Protein AF-A0A812S7L9-F1 (afdb_monomer)

Solvent-accessible surface area (backbone atoms only — not comparable to full-atom values): 19632 Å² total; per-residue (Å²): 112,70,68,63,60,51,53,73,74,43,90,63,75,85,75,78,77,70,42,75,68,55,35,47,52,37,30,52,50,42,51,51,51,47,49,60,40,54,50,74,68,60,72,89,73,75,80,74,76,86,70,89,76,79,95,71,84,95,71,82,85,62,85,91,72,75,80,62,76,22,78,35,36,39,40,40,37,41,38,41,42,52,72,46,80,28,81,83,58,86,64,38,39,36,32,41,40,34,40,33,40,34,44,46,58,52,63,87,84,70,78,67,90,46,78,70,51,49,60,60,46,48,74,57,51,51,64,61,71,48,59,32,72,80,38,77,62,88,61,91,39,29,65,46,53,47,50,55,50,50,54,32,34,52,72,39,32,47,75,53,72,68,57,50,63,75,46,45,43,72,92,37,35,37,36,37,41,34,43,33,27,50,84,46,71,38,52,46,50,27,50,51,51,52,48,64,75,42,71,84,43,96,41,47,48,76,43,80,43,70,34,62,68,55,51,48,22,50,51,43,43,54,52,52,53,51,50,24,51,50,46,55,72,77,44,55,64,80,80,45,72,77,56,54,42,56,68,62,48,51,31,50,52,48,48,50,45,65,76,41,36,70,47,32,42,50,32,33,42,75,77,40,52,89,56,57,71,66,65,38,55,62,52,77,58,78,70,59,77,55,46,92,93,44,42,62,35,47,58,59,36,48,51,52,49,59,78,56,33,64,88,61,45,50,62,16,50,53,51,28,51,52,53,49,54,52,50,54,54,52,52,58,61,68,70,48,79,83,76,85,80,128

Mean predicted aligned error: 12.15 Å

Radius of gyration: 29.11 Å; Cα contacts (8 Å, |Δi|>4): 402; chains: 1; bounding box: 53×55×114 Å

Sequence (342 aa):
MLLRDMSESTVLRAEVRTGASVNACMKEFANNALAELRAPAADGDGGHDHADRDDAHVSDVDLADISYGGKWNLVFISVRADATNSNIWRREKLHVCEAQMGLVCKPVKSYPLHAEDFLHTKRCLRQPQHRSDLQVVSGSTAEHCAGIMQKQLNSIGVPSVADLLADMDTEKSVIAYLDTTDRGTDQTARKKRTACSVGSVDNLVYIASDCYLHVFHSAVRSGLVLTDSLISECFSKEVLGGFDKYYASLAKLVNVWREKASQVMKAWDDHHGSKDADTRALGSRYPLSVSSGRWGSVENAEEFLIERGRPLLEPCILQALSSAMKADVGALAADAPADASF

pLDDT: mean 76.92, std 18.42, range [26.81, 96.81]

Foldseek 3Di:
DVVVVLVVVDPPPDPQPDDVVLLVVLQVQQVVQLVLQQDDQPPPPPPDDPDDDDDDDDDDDDPVPDRQNAQAKEKEKAKEKEWAQDPPPVRFIKIKMKMKIWMARHHPPDDPPDPVVVVVCVVRTDIRIHMFDIDTQPDDALVSVVVVRCVRCVSSNNDDPVSSVVRGPLVHYAYEYHYEYAPRPSSVVNLVVVCVVCVPRPRYHYHYHYSVQLVVLVVLVVVQVVVLVVLPVPDPCVRCVNVSRPLVVLQVLQVLCVVLVVQLLVQLCVVPVPDDPVSNVLSPDHQDHRDPSNSVSVVSSVCSDVVCDCVRRVRSSVRSVVVVVVVVVVVVVVPPDDDPDD

Nearest PDB structures (foldseek):
  4fyq-assembly1_A-2  TM=5.413E-01  e=1.313E+00  Homo sapiens
  6u7g-assembly1_A  TM=5.555E-01  e=1.765E+00  Homo sapiens
  6u7f-assembly2_B  TM=5.461E-01  e=1.986E+00  Homo sapiens
  4ou3-assembly1_A  TM=4.734E-01  e=2.107E+00  Sus scrofa
  4naq-assembly1_A  TM=5.028E-01  e=3.005E+00  Sus scrofa

Structure (mmCIF, N/CA/C/O backbone):
data_AF-A0A812S7L9-F1
#
_entry.id   AF-A0A812S7L9-F1
#
loop_
_atom_site.group_PDB
_atom_site.id
_atom_site.type_symbol
_atom_site.label_atom_id
_atom_site.label_alt_id
_atom_site.label_comp_id
_atom_site.label_asym_id
_atom_site.label_entity_id
_atom_site.label_seq_id
_atom_site.pdbx_PDB_ins_code
_atom_site.Cartn_x
_atom_site.Cartn_y
_atom_site.Cartn_z
_atom_site.occupancy
_atom_site.B_iso_or_equiv
_atom_site.auth_seq_id
_atom_site.auth_comp_id
_atom_site.auth_asym_id
_atom_site.auth_atom_id
_atom_site.pdbx_PDB_model_num
ATOM 1 N N . MET A 1 1 ? -17.340 -3.888 -5.373 1.00 35.88 1 MET A N 1
ATOM 2 C CA . MET A 1 1 ? -16.608 -4.506 -6.503 1.00 35.88 1 MET A CA 1
ATOM 3 C C . MET A 1 1 ? -15.257 -3.817 -6.740 1.00 35.88 1 MET A C 1
ATOM 5 O O . MET A 1 1 ? -14.259 -4.516 -6.687 1.00 35.88 1 MET A O 1
ATOM 9 N N . LEU A 1 2 ? -15.190 -2.477 -6.824 1.00 26.81 2 LEU A N 1
ATOM 10 C CA . LEU A 1 2 ? -13.931 -1.697 -6.919 1.00 26.81 2 LEU A CA 1
ATOM 11 C C . LEU A 1 2 ? -12.894 -1.959 -5.800 1.00 26.81 2 LEU A C 1
ATOM 13 O O . LEU A 1 2 ? -11.704 -2.055 -6.070 1.00 26.81 2 LEU A O 1
ATOM 17 N N . LEU A 1 3 ? -13.329 -2.117 -4.544 1.00 28.88 3 LEU A N 1
ATOM 18 C CA . LEU A 1 3 ? -12.419 -2.385 -3.414 1.00 28.88 3 LEU A CA 1
ATOM 19 C C . LEU A 1 3 ? -11.787 -3.788 -3.455 1.00 28.88 3 LEU A C 1
ATOM 21 O O . LEU A 1 3 ? -10.689 -3.983 -2.939 1.00 28.88 3 LEU A O 1
ATOM 25 N N . ARG A 1 4 ? -12.459 -4.757 -4.094 1.00 30.20 4 ARG A N 1
ATOM 26 C CA . ARG A 1 4 ? -11.928 -6.115 -4.284 1.00 30.20 4 ARG A CA 1
ATOM 27 C C . ARG A 1 4 ? -10.794 -6.094 -5.317 1.00 30.20 4 ARG A C 1
ATOM 29 O O . ARG A 1 4 ? -9.745 -6.669 -5.063 1.00 30.20 4 ARG A O 1
ATOM 36 N N . ASP A 1 5 ? -10.970 -5.311 -6.377 1.00 36.25 5 ASP A N 1
ATOM 37 C CA . ASP A 1 5 ? -9.990 -5.074 -7.450 1.00 36.25 5 ASP A CA 1
ATOM 38 C C . ASP A 1 5 ? -8.743 -4.306 -6.950 1.00 36.25 5 ASP A C 1
ATOM 40 O O . ASP A 1 5 ? -7.594 -4.641 -7.238 1.00 36.25 5 ASP A O 1
ATOM 44 N N . MET A 1 6 ? -8.943 -3.317 -6.069 1.00 33.00 6 MET A N 1
ATOM 45 C CA . MET A 1 6 ? -7.833 -2.595 -5.435 1.00 33.00 6 MET A CA 1
ATOM 46 C C . MET A 1 6 ? -7.036 -3.446 -4.438 1.00 33.00 6 MET A C 1
ATOM 48 O O . MET A 1 6 ? -5.858 -3.168 -4.224 1.00 33.00 6 MET A O 1
ATOM 52 N N . SER A 1 7 ? -7.639 -4.473 -3.829 1.00 36.97 7 SER A N 1
ATOM 53 C CA . SER A 1 7 ? -6.948 -5.341 -2.865 1.00 36.97 7 SER A CA 1
ATOM 54 C C . SER A 1 7 ? -5.888 -6.239 -3.520 1.00 36.97 7 SER A C 1
ATOM 56 O O . SER A 1 7 ? -4.847 -6.495 -2.914 1.00 36.97 7 SER A O 1
ATOM 58 N N . GLU A 1 8 ? -6.085 -6.617 -4.787 1.00 38.12 8 GLU A N 1
ATOM 59 C CA . GLU A 1 8 ? -5.098 -7.330 -5.618 1.00 38.12 8 GLU A CA 1
ATOM 60 C C . GLU A 1 8 ? -3.983 -6.392 -6.120 1.00 38.12 8 GLU A C 1
ATOM 62 O O . GLU A 1 8 ? -2.870 -6.816 -6.428 1.00 38.12 8 GLU A O 1
ATOM 67 N N . SER A 1 9 ? -4.238 -5.081 -6.089 1.00 37.19 9 SER A N 1
ATOM 68 C CA . SER A 1 9 ? -3.256 -4.020 -6.343 1.00 37.19 9 SER A CA 1
ATOM 69 C C . SER A 1 9 ? -2.418 -3.658 -5.107 1.00 37.19 9 SER A C 1
ATOM 71 O O . SER A 1 9 ? -1.698 -2.657 -5.104 1.00 37.19 9 SER A O 1
ATOM 73 N N . THR A 1 10 ? -2.492 -4.464 -4.047 1.00 41.56 10 THR A N 1
ATOM 74 C CA . THR A 1 10 ? -1.659 -4.325 -2.851 1.00 41.56 10 THR A CA 1
ATOM 75 C C . THR A 1 10 ? -0.643 -5.455 -2.790 1.00 41.56 10 THR A C 1
ATOM 77 O O . THR A 1 10 ? -0.888 -6.558 -3.280 1.00 41.56 10 THR A O 1
ATOM 80 N N . VAL A 1 11 ? 0.507 -5.211 -2.157 1.00 42.53 11 VAL A N 1
ATOM 81 C CA . VAL A 1 11 ? 1.384 -6.306 -1.730 1.00 42.53 11 VAL A CA 1
ATOM 82 C C . VAL A 1 11 ? 0.657 -7.025 -0.590 1.00 42.53 11 VAL A C 1
ATOM 84 O O . VAL A 1 11 ? 0.874 -6.745 0.589 1.00 42.53 11 VAL A O 1
ATOM 87 N N . LEU A 1 12 ? -0.291 -7.904 -0.940 1.00 40.75 12 LEU A N 1
ATOM 88 C CA . LEU A 1 12 ? -0.920 -8.829 -0.002 1.00 40.75 12 LEU A CA 1
ATOM 89 C C . LEU A 1 12 ? 0.195 -9.500 0.794 1.00 40.75 12 LEU A C 1
ATOM 91 O O . LEU A 1 12 ? 1.187 -9.914 0.185 1.00 40.75 12 LEU A O 1
ATOM 95 N N . ARG A 1 13 ? 0.017 -9.542 2.128 1.00 42.38 13 ARG A N 1
ATOM 96 C CA . ARG A 1 13 ? 0.884 -10.177 3.140 1.00 42.38 13 ARG A CA 1
ATOM 97 C C . ARG A 1 13 ? 1.907 -11.104 2.499 1.00 42.38 13 ARG A C 1
ATOM 99 O O . ARG A 1 13 ? 1.506 -12.044 1.827 1.00 42.38 13 ARG A O 1
ATOM 106 N N . ALA A 1 14 ? 3.185 -10.823 2.741 1.00 37.78 14 ALA A N 1
ATOM 107 C CA . ALA A 1 14 ? 4.336 -11.573 2.262 1.00 37.78 14 ALA A CA 1
ATOM 108 C C . ALA A 1 14 ? 4.209 -13.094 2.498 1.00 37.78 14 ALA A C 1
ATOM 110 O O . ALA A 1 14 ? 4.810 -13.646 3.411 1.00 37.78 14 ALA A O 1
ATOM 111 N N . GLU A 1 15 ? 3.463 -13.795 1.646 1.00 38.06 15 GLU A N 1
ATOM 112 C CA . GLU A 1 15 ? 3.887 -15.095 1.167 1.00 38.06 15 GLU A CA 1
ATOM 113 C C . GLU A 1 15 ? 5.086 -14.799 0.281 1.00 38.06 15 GLU A C 1
ATOM 115 O O . GLU A 1 15 ? 4.967 -14.375 -0.872 1.00 38.06 15 GLU A O 1
ATOM 120 N N . VAL A 1 16 ? 6.261 -14.928 0.884 1.00 45.72 16 VAL A N 1
ATOM 121 C CA . VAL A 1 16 ? 7.522 -14.976 0.167 1.00 45.72 16 VAL A CA 1
ATOM 122 C C . VAL A 1 16 ? 7.478 -16.256 -0.668 1.00 45.72 16 VAL A C 1
ATOM 124 O O . VAL A 1 16 ? 7.852 -17.330 -0.214 1.00 45.72 16 VAL A O 1
ATOM 127 N N . ARG A 1 17 ? 6.949 -16.161 -1.890 1.00 45.78 17 ARG A N 1
ATOM 128 C CA . ARG A 1 17 ? 7.079 -17.207 -2.912 1.00 45.78 17 ARG A CA 1
ATOM 129 C C . ARG A 1 17 ? 8.402 -17.022 -3.659 1.00 45.78 17 ARG A C 1
ATOM 131 O O . ARG A 1 17 ? 8.421 -17.016 -4.883 1.00 45.78 17 ARG A O 1
ATOM 138 N N . THR A 1 18 ? 9.509 -16.822 -2.944 1.00 51.03 18 THR A N 1
ATOM 139 C CA . THR A 1 18 ? 10.846 -16.807 -3.554 1.00 51.03 18 THR A CA 1
ATOM 140 C C . THR A 1 18 ? 11.428 -18.213 -3.477 1.00 51.03 18 THR A C 1
ATOM 142 O O . THR A 1 18 ? 12.146 -18.595 -2.561 1.00 51.03 18 THR A O 1
ATOM 145 N N . GLY A 1 19 ? 11.060 -19.038 -4.456 1.00 58.41 19 GLY A N 1
ATOM 146 C CA . GLY A 1 19 ? 11.801 -20.259 -4.755 1.00 58.41 19 GLY A CA 1
ATOM 147 C C . GLY A 1 19 ? 12.952 -19.939 -5.705 1.00 58.41 19 GLY A C 1
ATOM 148 O O . GLY A 1 19 ? 12.806 -19.087 -6.582 1.00 58.41 19 GLY A O 1
ATOM 149 N N . ALA A 1 20 ? 14.078 -20.646 -5.591 1.00 66.81 20 ALA A N 1
ATOM 150 C CA . ALA A 1 20 ? 15.176 -20.528 -6.556 1.00 66.81 20 ALA A CA 1
ATOM 151 C C . ALA A 1 20 ? 14.694 -20.720 -8.012 1.00 66.81 20 ALA A C 1
ATOM 153 O O . ALA A 1 20 ? 15.152 -20.015 -8.906 1.00 66.81 20 ALA A O 1
ATOM 154 N N . SER A 1 21 ? 13.709 -21.602 -8.228 1.00 64.75 21 SER A N 1
ATOM 155 C CA . SER A 1 21 ? 13.060 -21.842 -9.526 1.00 64.75 21 SER A CA 1
ATOM 156 C C . SER A 1 21 ? 12.280 -20.634 -10.055 1.00 64.75 21 SER A C 1
ATOM 158 O O . SER A 1 21 ? 12.323 -20.331 -11.242 1.00 64.75 21 SER A O 1
ATOM 160 N N . VAL A 1 22 ? 11.594 -19.913 -9.170 1.00 67.00 22 VAL A N 1
ATOM 161 C CA . VAL A 1 22 ? 10.795 -18.727 -9.498 1.00 67.00 22 VAL A CA 1
ATOM 162 C C . VAL A 1 22 ? 11.712 -17.566 -9.904 1.00 67.00 22 VAL A C 1
ATOM 164 O O . VAL A 1 22 ? 11.462 -16.910 -10.912 1.00 67.00 22 VAL A O 1
ATOM 167 N N . ASN A 1 23 ? 12.821 -17.369 -9.182 1.00 74.19 23 ASN A N 1
ATOM 168 C CA . ASN A 1 23 ? 13.836 -16.373 -9.540 1.00 74.19 23 ASN A CA 1
ATOM 169 C C . ASN A 1 23 ? 14.583 -16.742 -10.831 1.00 74.19 23 ASN A C 1
ATOM 171 O O . ASN A 1 23 ? 14.928 -15.855 -11.608 1.00 74.19 23 ASN A O 1
ATOM 175 N N . ALA A 1 24 ? 14.846 -18.034 -11.061 1.00 77.06 24 ALA A N 1
ATOM 176 C CA . ALA A 1 24 ? 15.460 -18.507 -12.300 1.00 77.06 24 ALA A CA 1
ATOM 177 C C . ALA A 1 24 ? 14.572 -18.200 -13.514 1.00 77.06 24 ALA A C 1
ATOM 179 O O . ALA A 1 24 ? 15.072 -17.650 -14.486 1.00 77.06 24 ALA A O 1
ATOM 180 N N . CYS A 1 25 ? 13.260 -18.441 -13.407 1.00 76.94 25 CYS A N 1
ATOM 181 C CA . CYS A 1 25 ? 12.291 -18.124 -14.458 1.00 76.94 25 CYS A CA 1
ATOM 182 C C . CYS A 1 25 ? 12.272 -16.626 -14.807 1.00 76.94 25 CYS A C 1
ATOM 184 O O . CYS A 1 25 ? 12.318 -16.268 -15.981 1.00 76.94 25 CYS A O 1
ATOM 186 N N . MET A 1 26 ? 12.276 -15.735 -13.806 1.00 80.88 26 MET A N 1
ATOM 187 C CA . MET A 1 26 ? 12.325 -14.288 -14.059 1.00 80.88 26 MET A CA 1
ATOM 188 C C . MET A 1 26 ? 13.629 -13.855 -14.731 1.00 80.88 26 MET A C 1
ATOM 190 O O . MET A 1 26 ? 13.603 -13.062 -15.666 1.00 80.88 26 MET A O 1
ATOM 194 N N . LYS A 1 27 ? 14.770 -14.390 -14.275 1.00 83.12 27 LYS A N 1
ATOM 195 C CA . LYS A 1 27 ? 16.086 -14.111 -14.873 1.00 83.12 27 LYS A CA 1
ATOM 196 C C . LYS A 1 27 ? 16.162 -14.589 -16.315 1.00 83.12 27 LYS A C 1
ATOM 198 O O . LYS A 1 27 ? 16.638 -13.857 -17.171 1.00 83.12 27 LYS A O 1
ATOM 203 N N . GLU A 1 28 ? 15.700 -15.806 -16.575 1.00 81.50 28 GLU A N 1
ATOM 204 C CA . GLU A 1 28 ? 15.635 -16.371 -17.919 1.00 81.50 28 GLU A CA 1
ATOM 205 C C . GLU A 1 28 ? 14.737 -15.517 -18.817 1.00 81.50 28 GLU A C 1
ATOM 207 O O . GLU A 1 28 ? 15.153 -15.115 -19.898 1.00 81.50 28 GLU A O 1
ATOM 212 N N . PHE A 1 29 ? 13.552 -15.139 -18.329 1.00 83.06 29 PHE A N 1
ATOM 213 C CA . PHE A 1 29 ? 12.649 -14.261 -19.062 1.00 83.06 29 PHE A CA 1
ATOM 214 C C . PHE A 1 29 ? 13.272 -12.893 -19.366 1.00 83.06 29 PHE A C 1
ATOM 216 O O . PHE A 1 29 ? 13.198 -12.426 -20.500 1.00 83.06 29 PHE A O 1
ATOM 223 N N . ALA A 1 30 ? 13.910 -12.261 -18.380 1.00 83.69 30 ALA A N 1
ATOM 224 C CA . ALA A 1 30 ? 14.586 -10.982 -18.556 1.00 83.69 30 ALA A CA 1
ATOM 225 C C . ALA A 1 30 ? 15.740 -11.075 -19.564 1.00 83.69 30 ALA A C 1
ATOM 227 O O . ALA A 1 30 ? 15.862 -10.211 -20.429 1.00 83.69 30 ALA A O 1
ATOM 228 N N . ASN A 1 31 ? 16.546 -12.137 -19.493 1.00 83.56 31 ASN A N 1
ATOM 229 C CA . ASN A 1 31 ? 17.633 -12.382 -20.438 1.00 83.56 31 ASN A CA 1
ATOM 230 C C . ASN A 1 31 ? 17.107 -12.590 -21.860 1.00 83.56 31 ASN A C 1
ATOM 232 O O . ASN A 1 31 ? 17.664 -12.018 -22.793 1.00 83.56 31 ASN A O 1
ATOM 236 N N . ASN A 1 32 ? 16.025 -13.353 -22.025 1.00 80.12 32 ASN A N 1
ATOM 237 C CA . ASN A 1 32 ? 15.398 -13.564 -23.329 1.00 80.12 32 ASN A CA 1
ATOM 238 C C . ASN A 1 32 ? 14.825 -12.252 -23.877 1.00 80.12 32 ASN A C 1
ATOM 240 O O . ASN A 1 32 ? 15.035 -11.930 -25.038 1.00 80.12 32 ASN A O 1
ATOM 244 N N . ALA A 1 33 ? 14.177 -11.442 -23.037 1.00 78.81 33 ALA A N 1
ATOM 245 C CA . ALA A 1 33 ? 13.683 -10.134 -23.450 1.00 78.81 33 ALA A CA 1
ATOM 246 C C . ALA A 1 33 ? 14.814 -9.177 -23.858 1.00 78.81 33 ALA A C 1
ATOM 248 O O . ALA A 1 33 ? 14.685 -8.481 -24.860 1.00 78.81 33 ALA A O 1
ATOM 249 N N . LEU A 1 34 ? 15.934 -9.164 -23.129 1.00 80.12 34 LEU A N 1
ATOM 250 C CA . LEU A 1 34 ? 17.129 -8.408 -23.515 1.00 80.12 34 LEU A CA 1
ATOM 251 C C . LEU A 1 34 ? 17.748 -8.937 -24.816 1.00 80.12 34 LEU A C 1
ATOM 253 O O . LEU A 1 34 ? 18.205 -8.150 -25.637 1.00 80.12 34 LEU A O 1
ATOM 257 N N . ALA A 1 35 ? 17.763 -10.254 -25.027 1.00 80.50 35 ALA A N 1
ATOM 258 C CA . ALA A 1 35 ? 18.251 -10.847 -26.269 1.00 80.50 35 ALA A CA 1
ATOM 259 C C . ALA A 1 35 ? 17.394 -10.424 -27.472 1.00 80.50 35 ALA A C 1
ATOM 261 O O . ALA A 1 35 ? 17.949 -10.040 -28.496 1.00 80.50 35 ALA A O 1
ATOM 262 N N . GLU A 1 36 ? 16.068 -10.403 -27.324 1.00 75.62 36 GLU A N 1
ATOM 263 C CA . GLU A 1 36 ? 15.141 -9.900 -28.349 1.00 75.62 36 GLU A CA 1
ATOM 264 C C . GLU A 1 36 ? 15.307 -8.393 -28.596 1.00 75.62 36 GLU A C 1
ATOM 266 O O . GLU A 1 36 ? 15.240 -7.943 -29.737 1.00 75.62 36 GLU A O 1
ATOM 271 N N . LEU A 1 37 ? 15.583 -7.602 -27.552 1.00 74.00 37 LEU A N 1
ATOM 272 C CA . LEU A 1 37 ? 15.904 -6.174 -27.693 1.00 74.00 37 LEU A CA 1
ATOM 273 C C . LEU A 1 37 ? 17.207 -5.920 -28.469 1.00 74.00 37 LEU A C 1
ATOM 275 O O . LEU A 1 37 ? 17.324 -4.885 -29.126 1.00 74.00 37 LEU A O 1
ATOM 279 N N . ARG A 1 38 ? 18.169 -6.849 -28.380 1.00 77.00 38 ARG A N 1
ATOM 280 C CA . ARG A 1 38 ? 19.459 -6.804 -29.087 1.00 77.00 38 ARG A CA 1
ATOM 281 C C . ARG A 1 38 ? 19.398 -7.408 -30.488 1.00 77.00 38 ARG A C 1
ATOM 283 O O . ARG A 1 38 ? 20.306 -7.167 -31.284 1.00 77.00 38 ARG A O 1
ATOM 290 N N . ALA A 1 39 ? 18.408 -8.256 -30.764 1.00 69.50 39 ALA A N 1
ATOM 291 C CA . ALA A 1 39 ? 18.332 -8.981 -32.019 1.00 69.50 39 ALA A CA 1
ATOM 292 C C . ALA A 1 39 ? 18.215 -7.976 -33.178 1.00 69.50 39 ALA A C 1
ATOM 294 O O . ALA A 1 39 ? 17.328 -7.117 -33.155 1.00 69.50 39 ALA A O 1
ATOM 295 N N . PRO A 1 40 ? 19.097 -8.048 -34.194 1.00 60.06 40 PRO A N 1
ATOM 296 C CA . PRO A 1 40 ? 18.957 -7.206 -35.368 1.00 60.06 40 PRO A CA 1
ATOM 297 C C . PRO A 1 40 ? 17.595 -7.492 -35.992 1.00 60.06 40 PRO A C 1
ATOM 299 O O . PRO A 1 40 ? 17.193 -8.653 -36.104 1.00 60.06 40 PRO A O 1
ATOM 302 N N . ALA A 1 41 ? 16.876 -6.436 -36.373 1.00 55.75 41 ALA A N 1
ATOM 303 C CA . ALA A 1 41 ? 15.595 -6.608 -37.041 1.00 55.75 41 ALA A CA 1
ATOM 304 C C . ALA A 1 41 ? 15.780 -7.563 -38.218 1.00 55.75 41 ALA A C 1
ATOM 306 O O . ALA A 1 41 ? 16.643 -7.336 -39.064 1.00 55.75 41 ALA A O 1
ATOM 307 N N . ALA A 1 42 ? 14.979 -8.626 -38.258 1.00 58.53 42 ALA A N 1
ATOM 308 C CA . ALA A 1 42 ? 14.900 -9.448 -39.447 1.00 58.53 42 ALA A CA 1
ATOM 309 C C . ALA A 1 42 ? 14.474 -8.518 -40.589 1.00 58.53 42 ALA A C 1
ATOM 311 O O . ALA A 1 42 ? 13.353 -7.998 -40.579 1.00 58.53 42 ALA A O 1
ATOM 312 N N . ASP A 1 43 ? 15.391 -8.243 -41.517 1.00 54.41 43 ASP A N 1
ATOM 313 C CA . ASP A 1 43 ? 15.093 -7.480 -42.719 1.00 54.41 43 ASP A CA 1
ATOM 314 C C . ASP A 1 43 ? 13.929 -8.191 -43.405 1.00 54.41 43 ASP A C 1
ATOM 316 O O . ASP A 1 43 ? 14.039 -9.332 -43.855 1.00 54.41 43 ASP A O 1
ATOM 320 N N . GLY A 1 44 ? 12.763 -7.547 -43.372 1.00 52.44 44 GLY A N 1
ATOM 321 C CA . GLY A 1 44 ? 11.479 -8.121 -43.762 1.00 52.44 44 GLY A CA 1
ATOM 322 C C . GLY A 1 44 ? 11.322 -8.330 -45.266 1.00 52.44 44 GLY A C 1
ATOM 323 O O . GLY A 1 44 ? 10.232 -8.091 -45.778 1.00 52.44 44 GLY A O 1
ATOM 324 N N . ASP A 1 45 ? 12.384 -8.746 -45.952 1.00 46.72 45 ASP A N 1
ATOM 325 C CA . ASP A 1 45 ? 12.424 -9.017 -47.389 1.00 46.72 45 ASP A CA 1
ATOM 326 C C . ASP A 1 45 ? 12.646 -10.507 -47.709 1.00 46.72 45 ASP A C 1
ATOM 328 O O . ASP A 1 45 ? 12.782 -10.908 -48.864 1.00 46.72 45 ASP A O 1
ATOM 332 N N . GLY A 1 46 ? 12.624 -11.368 -46.686 1.00 47.12 46 GLY A N 1
ATOM 333 C CA . GLY A 1 46 ? 12.475 -12.807 -46.874 1.00 47.12 46 GLY A CA 1
ATOM 334 C C . GLY A 1 46 ? 11.069 -13.129 -47.374 1.00 47.12 46 GLY A C 1
ATOM 335 O O . GLY A 1 46 ? 10.169 -13.383 -46.575 1.00 47.12 46 GLY A O 1
ATOM 336 N N . GLY A 1 47 ? 10.872 -13.092 -48.693 1.00 42.34 47 GLY A N 1
ATOM 337 C CA . GLY A 1 47 ? 9.679 -13.601 -49.362 1.00 42.34 47 GLY A CA 1
ATOM 338 C C . GLY A 1 47 ? 9.419 -15.052 -48.961 1.00 42.34 47 GLY A C 1
ATOM 339 O O . GLY A 1 47 ? 10.023 -15.975 -49.499 1.00 42.34 47 GLY A O 1
ATOM 340 N N . HIS A 1 48 ? 8.530 -15.258 -47.992 1.00 44.97 48 HIS A N 1
ATOM 341 C CA . HIS A 1 48 ? 8.003 -16.577 -47.689 1.00 44.97 48 HIS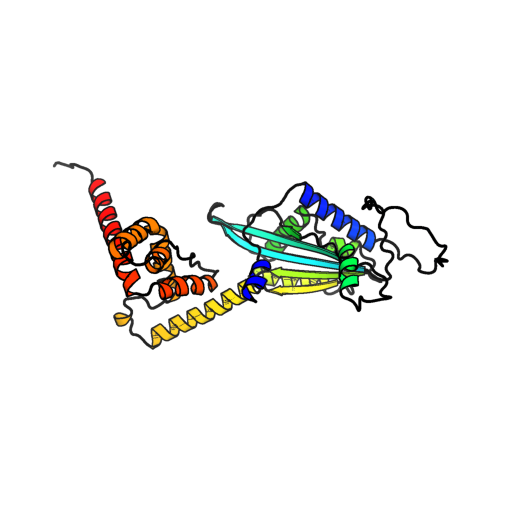 A CA 1
ATOM 342 C C . HIS A 1 48 ? 6.849 -16.864 -48.643 1.00 44.97 48 HIS A C 1
ATOM 344 O O . HIS A 1 48 ? 5.698 -16.513 -48.387 1.00 44.97 48 HIS A O 1
ATOM 350 N N . ASP A 1 49 ? 7.195 -17.521 -49.750 1.00 43.25 49 ASP A N 1
ATOM 351 C CA . ASP A 1 49 ? 6.277 -18.402 -50.456 1.00 43.25 49 ASP A CA 1
ATOM 352 C C . ASP A 1 49 ? 5.657 -19.360 -49.430 1.00 43.25 49 ASP A C 1
ATOM 354 O O . ASP A 1 49 ? 6.350 -20.141 -48.769 1.00 43.25 49 ASP A O 1
ATOM 358 N N . HIS A 1 50 ? 4.338 -19.265 -49.273 1.00 42.94 50 HIS A N 1
ATOM 359 C CA . HIS A 1 50 ? 3.532 -20.223 -48.533 1.00 42.94 50 HIS A CA 1
ATOM 360 C C . HIS A 1 50 ? 3.545 -21.559 -49.286 1.00 42.94 50 HIS A C 1
ATOM 362 O O . HIS A 1 50 ? 2.642 -21.856 -50.062 1.00 42.94 50 HIS A O 1
ATOM 368 N N . ALA A 1 51 ? 4.591 -22.357 -49.084 1.00 43.47 51 ALA A N 1
ATOM 369 C CA . ALA A 1 51 ? 4.542 -23.777 -49.386 1.00 43.47 51 ALA A CA 1
ATOM 370 C C . ALA A 1 51 ? 3.843 -24.481 -48.216 1.00 43.47 51 ALA A C 1
ATOM 372 O O . ALA A 1 51 ? 4.359 -24.491 -47.095 1.00 43.47 51 ALA A O 1
ATOM 373 N N . ASP A 1 52 ? 2.657 -25.017 -48.501 1.00 44.78 52 ASP A N 1
ATOM 374 C CA . ASP A 1 52 ? 1.844 -25.872 -47.638 1.00 44.78 52 ASP A CA 1
ATOM 375 C C . ASP A 1 52 ? 2.716 -26.856 -46.840 1.00 44.78 52 ASP A C 1
ATOM 377 O O . ASP A 1 52 ? 3.365 -27.743 -47.400 1.00 44.78 52 ASP A O 1
ATOM 381 N N . ARG A 1 53 ? 2.757 -26.692 -45.515 1.00 45.25 53 ARG A N 1
ATOM 382 C CA . ARG A 1 53 ? 3.313 -27.691 -44.599 1.00 45.25 53 ARG A CA 1
ATOM 383 C C . ARG A 1 53 ? 2.190 -28.216 -43.726 1.00 45.25 53 ARG A C 1
ATOM 385 O O . ARG A 1 53 ? 1.672 -27.496 -42.878 1.00 45.25 53 ARG A O 1
ATOM 392 N N . ASP A 1 54 ? 1.860 -29.472 -43.998 1.00 45.66 54 ASP A N 1
ATOM 393 C CA . ASP A 1 54 ? 0.872 -30.290 -43.313 1.00 45.66 54 ASP A CA 1
ATOM 394 C C . ASP A 1 54 ? 1.089 -30.360 -41.796 1.00 45.66 54 ASP A C 1
ATOM 396 O O . ASP A 1 54 ? 2.215 -30.419 -41.290 1.00 45.66 54 ASP A O 1
ATOM 400 N N . ASP A 1 55 ? -0.046 -30.398 -41.099 1.00 48.91 55 ASP A N 1
ATOM 401 C CA . ASP A 1 55 ? -0.228 -30.510 -39.658 1.00 48.91 55 ASP A CA 1
ATOM 402 C C . ASP A 1 55 ? 0.567 -31.671 -39.035 1.00 48.91 55 ASP A C 1
ATOM 404 O O . ASP A 1 55 ? 0.149 -32.832 -39.053 1.00 48.91 55 ASP A O 1
ATOM 408 N N . ALA A 1 56 ? 1.695 -31.352 -38.398 1.00 43.66 56 ALA A N 1
ATOM 409 C CA . ALA A 1 56 ? 2.396 -32.262 -37.500 1.00 43.66 56 ALA A CA 1
ATOM 410 C C . ALA A 1 56 ? 2.307 -31.762 -36.050 1.00 43.66 56 ALA A C 1
ATOM 412 O O . ALA A 1 56 ? 2.678 -30.636 -35.726 1.00 43.66 56 ALA A O 1
ATOM 413 N N . HIS A 1 57 ? 1.779 -32.646 -35.202 1.00 45.97 57 HIS A N 1
ATOM 414 C CA . HIS A 1 57 ? 1.631 -32.596 -33.747 1.00 45.97 57 HIS A CA 1
ATOM 415 C C . HIS A 1 57 ? 2.421 -31.519 -32.974 1.00 45.97 57 HIS A C 1
ATOM 417 O O . HIS A 1 57 ? 3.644 -31.553 -32.870 1.00 45.97 57 HIS A O 1
ATOM 423 N N . VAL A 1 58 ? 1.667 -30.645 -32.299 1.00 43.62 58 VAL A N 1
ATOM 424 C CA . VAL A 1 58 ? 2.152 -29.686 -31.296 1.00 43.62 58 VAL A CA 1
ATOM 425 C C . VAL A 1 58 ? 2.451 -30.425 -29.985 1.00 43.62 58 VAL A C 1
ATOM 427 O O . VAL A 1 58 ? 1.555 -30.628 -29.166 1.00 43.62 58 VAL A O 1
ATOM 430 N N . SER A 1 59 ? 3.703 -30.824 -29.770 1.00 47.66 59 SER A N 1
ATOM 431 C CA . SER A 1 59 ? 4.214 -31.224 -28.452 1.00 47.66 59 SER A CA 1
ATOM 432 C C . SER A 1 59 ? 5.457 -30.406 -28.111 1.00 47.66 59 SER A C 1
ATOM 434 O O . SER A 1 59 ? 6.364 -30.331 -28.931 1.00 47.66 59 SER A O 1
ATOM 436 N N . ASP A 1 60 ? 5.443 -29.808 -26.917 1.00 43.53 60 ASP A N 1
ATOM 437 C CA . ASP A 1 60 ? 6.518 -29.079 -26.231 1.00 43.53 60 ASP A CA 1
ATOM 438 C C . ASP A 1 60 ? 7.302 -28.059 -27.071 1.00 43.53 60 ASP A C 1
ATOM 440 O O . ASP A 1 60 ? 8.300 -28.351 -27.720 1.00 43.53 60 ASP A O 1
ATOM 444 N N . VAL A 1 61 ? 6.840 -26.805 -27.004 1.00 44.88 61 VAL A N 1
ATOM 445 C CA . VAL A 1 61 ? 7.546 -25.648 -27.563 1.00 44.88 61 VAL A CA 1
ATOM 446 C C . VAL A 1 61 ? 8.793 -25.388 -26.722 1.00 44.88 61 VAL A C 1
ATOM 448 O O . VAL A 1 61 ? 8.690 -24.908 -25.589 1.00 44.88 61 VAL A O 1
ATOM 451 N N . ASP A 1 62 ? 9.952 -25.704 -27.290 1.00 42.22 62 ASP A N 1
ATOM 452 C CA . ASP A 1 62 ? 11.255 -25.377 -26.726 1.00 42.22 62 ASP A CA 1
ATOM 453 C C . ASP A 1 62 ? 11.390 -23.850 -26.601 1.00 42.22 62 ASP A C 1
ATOM 455 O O . ASP A 1 62 ? 11.197 -23.097 -27.560 1.00 42.22 62 ASP A O 1
ATOM 459 N N . LEU A 1 63 ? 11.651 -23.370 -25.385 1.00 44.50 63 LEU A N 1
ATOM 460 C CA . LEU A 1 63 ? 11.699 -21.938 -25.067 1.00 44.50 63 LEU A CA 1
ATOM 461 C C . LEU A 1 63 ? 12.861 -21.216 -25.750 1.00 44.50 63 LEU A C 1
ATOM 463 O O . LEU A 1 63 ? 12.829 -19.991 -25.852 1.00 44.50 63 LEU A O 1
ATOM 467 N N . ALA A 1 64 ? 13.863 -21.971 -26.197 1.00 43.81 64 ALA A N 1
ATOM 468 C CA . ALA A 1 64 ? 15.088 -21.459 -26.787 1.00 43.81 64 ALA A CA 1
ATOM 469 C C . ALA A 1 64 ? 14.949 -21.019 -28.256 1.00 43.81 64 ALA A C 1
ATOM 471 O O . ALA A 1 64 ? 15.846 -20.342 -28.748 1.00 43.81 64 ALA A O 1
ATOM 472 N N . ASP A 1 65 ? 13.853 -21.368 -28.944 1.00 41.09 65 ASP A N 1
ATOM 473 C CA . ASP A 1 65 ? 13.771 -21.270 -30.414 1.00 41.09 65 ASP A CA 1
ATOM 474 C C . ASP A 1 65 ? 12.682 -20.310 -30.932 1.00 41.09 65 ASP A C 1
ATOM 476 O O . ASP A 1 65 ? 12.337 -20.298 -32.114 1.00 41.09 65 ASP A O 1
ATOM 480 N N . ILE A 1 66 ? 12.111 -19.476 -30.055 1.00 49.28 66 ILE A N 1
ATOM 481 C CA . ILE A 1 66 ? 11.099 -18.492 -30.457 1.00 49.28 66 ILE A CA 1
ATOM 482 C C . ILE A 1 66 ? 11.787 -17.168 -30.795 1.00 49.28 66 ILE A C 1
ATOM 484 O O . ILE A 1 66 ? 11.938 -16.327 -29.916 1.00 49.28 66 ILE A O 1
ATOM 488 N N . SER A 1 67 ? 12.172 -16.966 -32.060 1.00 46.69 67 SER A N 1
ATOM 489 C CA . SER A 1 67 ? 12.566 -15.634 -32.538 1.00 46.69 67 SER A CA 1
ATOM 490 C C . SER A 1 67 ? 11.320 -14.806 -32.857 1.00 46.69 67 SER A C 1
ATOM 492 O O . SER A 1 67 ? 10.445 -15.216 -33.629 1.00 46.69 67 SER A O 1
ATOM 494 N N . TYR A 1 68 ? 11.198 -13.628 -32.247 1.00 53.03 68 TYR A N 1
ATOM 495 C CA . TYR A 1 68 ? 10.053 -12.749 -32.458 1.00 53.03 68 TYR A CA 1
ATOM 496 C C . TYR A 1 68 ? 10.433 -11.599 -33.399 1.00 53.03 68 TYR A C 1
ATOM 498 O O . TYR A 1 68 ? 10.554 -10.456 -32.974 1.00 53.03 68 TYR A O 1
ATOM 506 N N . GLY A 1 69 ? 10.597 -11.880 -34.697 1.00 52.19 69 GLY A N 1
ATOM 507 C CA . GLY A 1 69 ? 10.988 -10.908 -35.739 1.00 52.19 69 GLY A CA 1
ATOM 508 C C . GLY A 1 69 ? 9.983 -9.769 -36.017 1.00 52.19 69 GLY A C 1
ATOM 509 O O . GLY A 1 69 ? 9.471 -9.631 -37.129 1.00 52.19 69 GLY A O 1
ATOM 510 N N . GLY A 1 70 ? 9.655 -8.954 -35.012 1.00 56.50 70 GLY A N 1
ATOM 511 C CA . GLY A 1 70 ? 8.784 -7.786 -35.106 1.00 56.50 70 GLY A CA 1
ATOM 512 C C . GLY A 1 70 ? 9.509 -6.536 -35.613 1.00 56.50 70 GLY A C 1
ATOM 513 O O . GLY A 1 70 ? 10.705 -6.363 -35.415 1.00 56.50 70 GLY A O 1
ATOM 514 N N . LYS A 1 71 ? 8.764 -5.620 -36.252 1.00 67.50 71 LYS A N 1
ATOM 515 C CA . LYS A 1 71 ? 9.291 -4.297 -36.655 1.00 67.50 71 LYS A CA 1
ATOM 516 C C . LYS A 1 71 ? 9.589 -3.384 -35.464 1.00 67.50 71 LYS A C 1
ATOM 518 O O . LYS A 1 71 ? 10.313 -2.409 -35.620 1.00 67.50 71 LYS A O 1
ATOM 523 N N . TRP A 1 72 ? 8.970 -3.673 -34.325 1.00 74.00 72 TRP A N 1
ATOM 524 C CA . TRP A 1 72 ? 9.158 -2.963 -33.076 1.00 74.00 72 TRP A CA 1
ATOM 525 C C . TRP A 1 72 ? 8.949 -3.911 -31.895 1.00 74.00 72 TRP A C 1
ATOM 527 O O . TRP A 1 72 ? 8.216 -4.902 -32.008 1.00 74.00 72 TRP A O 1
ATOM 537 N N . ASN A 1 73 ? 9.559 -3.559 -30.767 1.00 79.31 73 ASN A N 1
ATOM 538 C CA . ASN A 1 73 ? 9.460 -4.268 -29.499 1.00 79.31 73 ASN A CA 1
ATOM 539 C C . ASN A 1 73 ? 8.965 -3.308 -28.412 1.00 79.31 73 ASN A C 1
ATOM 541 O O . ASN A 1 73 ? 9.401 -2.162 -28.341 1.00 79.31 73 ASN A O 1
ATOM 545 N N . LEU A 1 74 ? 8.057 -3.759 -27.551 1.00 84.19 74 LEU A N 1
ATOM 546 C CA . LEU A 1 74 ? 7.702 -3.046 -26.323 1.00 84.19 74 LEU A CA 1
ATOM 547 C C . LEU A 1 74 ? 8.045 -3.925 -25.133 1.00 84.19 74 LEU A C 1
ATOM 549 O O . LEU A 1 74 ? 7.455 -4.988 -24.945 1.00 84.19 74 LEU A O 1
ATOM 553 N N . VAL A 1 75 ? 8.954 -3.444 -24.299 1.00 86.81 75 VAL A N 1
ATOM 554 C CA . VAL A 1 75 ? 9.199 -4.016 -22.979 1.00 86.81 75 VAL A CA 1
ATOM 555 C C . VAL A 1 75 ? 8.467 -3.163 -21.968 1.00 86.81 75 VAL A C 1
ATOM 557 O O . VAL A 1 75 ? 8.635 -1.949 -21.940 1.00 86.81 75 VAL A O 1
ATOM 560 N N . PHE A 1 76 ? 7.662 -3.780 -21.114 1.00 89.44 76 PHE A N 1
ATOM 561 C CA . PHE A 1 76 ? 7.106 -3.088 -19.961 1.00 89.44 76 PHE A CA 1
ATOM 562 C C . PHE A 1 76 ? 7.649 -3.701 -18.678 1.00 89.44 76 PHE A C 1
ATOM 564 O O . PHE A 1 76 ? 7.758 -4.919 -18.534 1.00 89.44 76 PHE A O 1
ATOM 571 N N . ILE A 1 77 ? 7.980 -2.831 -17.734 1.00 91.31 77 ILE A N 1
ATOM 572 C CA . ILE A 1 77 ? 8.406 -3.185 -16.390 1.00 91.31 77 ILE A CA 1
ATOM 573 C C . ILE A 1 77 ? 7.530 -2.394 -15.443 1.00 91.31 77 ILE A C 1
ATOM 575 O O . ILE A 1 77 ? 7.529 -1.169 -15.465 1.00 91.31 77 ILE A O 1
ATOM 579 N N . SER A 1 78 ? 6.772 -3.092 -14.613 1.00 92.50 78 SER A N 1
ATOM 580 C CA . SER A 1 78 ? 6.033 -2.493 -13.517 1.00 92.50 78 SER A CA 1
ATOM 581 C C . SER A 1 78 ? 6.710 -2.861 -12.218 1.00 92.50 78 SER A C 1
ATOM 583 O O . SER A 1 78 ? 6.873 -4.037 -11.914 1.00 92.50 78 SER A O 1
ATOM 585 N N . VAL A 1 79 ? 7.107 -1.855 -11.452 1.00 92.56 79 VAL A N 1
ATOM 586 C CA . VAL A 1 79 ? 7.662 -2.030 -10.121 1.00 92.56 79 VAL A CA 1
ATOM 587 C C . VAL A 1 79 ? 6.734 -1.394 -9.103 1.00 92.56 79 VAL A C 1
ATOM 589 O O . VAL A 1 79 ? 6.280 -0.258 -9.256 1.00 92.56 79 VAL A O 1
ATOM 592 N N . ARG A 1 80 ? 6.475 -2.134 -8.031 1.00 91.56 80 ARG A N 1
ATOM 593 C CA . ARG A 1 80 ? 5.775 -1.671 -6.845 1.00 91.56 80 ARG A CA 1
ATOM 594 C C . ARG A 1 80 ? 6.664 -1.877 -5.634 1.00 91.56 80 ARG A C 1
ATOM 596 O O . ARG A 1 80 ? 7.127 -2.985 -5.389 1.00 91.56 80 ARG A O 1
ATOM 603 N N . ALA A 1 81 ? 6.861 -0.835 -4.843 1.00 90.38 81 ALA A N 1
ATOM 604 C CA . ALA A 1 81 ? 7.625 -0.938 -3.609 1.00 90.38 81 ALA A CA 1
ATOM 605 C C . ALA A 1 81 ? 6.881 -0.302 -2.437 1.00 90.38 81 ALA A C 1
ATOM 607 O O . ALA A 1 81 ? 6.248 0.747 -2.575 1.00 90.38 81 ALA A O 1
ATOM 608 N N . ASP A 1 82 ? 6.980 -0.945 -1.278 1.00 86.56 82 ASP A N 1
ATOM 609 C CA . ASP A 1 82 ? 6.439 -0.440 -0.020 1.00 86.56 82 ASP A CA 1
ATOM 610 C C . ASP A 1 82 ? 7.397 -0.754 1.130 1.00 86.56 82 ASP A C 1
ATOM 612 O O . ASP A 1 82 ? 8.166 -1.718 1.089 1.00 86.56 82 ASP A O 1
ATOM 616 N N . ALA A 1 83 ? 7.348 0.066 2.175 1.00 85.06 83 ALA A N 1
ATOM 617 C CA . ALA A 1 83 ? 8.123 -0.158 3.376 1.00 85.06 83 ALA A CA 1
ATOM 618 C C . ALA A 1 83 ? 7.271 0.044 4.626 1.00 85.06 83 ALA A C 1
ATOM 620 O O . ALA A 1 83 ? 6.755 1.131 4.888 1.00 85.06 83 ALA A O 1
ATOM 621 N N . THR A 1 84 ? 7.186 -0.994 5.452 1.00 79.06 84 THR A N 1
ATOM 622 C CA . THR A 1 84 ? 6.298 -1.030 6.614 1.00 79.06 84 THR A CA 1
ATOM 623 C C . THR A 1 84 ? 7.061 -1.377 7.889 1.00 79.06 84 THR A C 1
ATOM 625 O O . THR A 1 84 ? 8.065 -2.087 7.858 1.00 79.06 84 THR A O 1
ATOM 628 N N . ASN A 1 85 ? 6.596 -0.865 9.028 1.00 77.75 85 ASN A N 1
ATOM 629 C CA . ASN A 1 85 ? 7.184 -1.199 10.323 1.00 77.75 85 ASN A CA 1
ATOM 630 C C . ASN A 1 85 ? 6.867 -2.657 10.668 1.00 77.75 85 ASN A C 1
ATOM 632 O O . ASN A 1 85 ? 5.710 -3.076 10.597 1.00 77.75 85 ASN A O 1
ATOM 636 N N . SER A 1 86 ? 7.881 -3.422 11.069 1.00 72.81 86 SER A N 1
ATOM 637 C CA . SER A 1 86 ? 7.728 -4.819 11.463 1.00 72.81 86 SER A CA 1
ATOM 638 C C . SER A 1 86 ? 7.923 -4.986 12.962 1.00 72.81 86 SER A C 1
ATOM 640 O O . SER A 1 86 ? 9.029 -4.862 13.482 1.00 72.81 86 SER A O 1
ATOM 642 N N . ASN A 1 87 ? 6.852 -5.348 13.668 1.00 65.62 87 ASN A N 1
ATOM 643 C CA . ASN A 1 87 ? 6.941 -5.691 15.090 1.00 65.62 87 ASN A CA 1
ATOM 644 C C . ASN A 1 87 ? 7.723 -6.992 15.334 1.00 65.62 87 ASN A C 1
ATOM 646 O O . ASN A 1 87 ? 8.259 -7.178 16.421 1.00 65.62 87 ASN A O 1
ATOM 650 N N . ILE A 1 88 ? 7.794 -7.874 14.332 1.00 68.56 88 ILE A N 1
ATOM 651 C CA . ILE A 1 88 ? 8.486 -9.167 14.418 1.00 68.56 88 ILE A CA 1
ATOM 652 C C . ILE A 1 88 ? 9.996 -8.974 14.231 1.00 68.56 88 ILE A C 1
ATOM 654 O O . ILE A 1 88 ? 10.799 -9.613 14.905 1.00 68.56 88 ILE A O 1
ATOM 658 N N . TRP A 1 89 ? 10.399 -8.051 13.357 1.00 67.56 89 TRP A N 1
ATOM 659 C CA . TRP A 1 89 ? 11.802 -7.837 13.015 1.00 67.56 89 TRP A CA 1
ATOM 660 C C . TRP A 1 89 ? 12.417 -6.705 13.835 1.00 67.56 89 TRP A C 1
ATOM 662 O O . TRP A 1 89 ? 12.731 -5.645 13.311 1.00 67.56 89 TRP A O 1
ATOM 672 N N . ARG A 1 90 ? 12.527 -6.900 15.156 1.00 76.50 90 ARG A N 1
ATOM 673 C CA . ARG A 1 90 ? 13.172 -5.944 16.084 1.00 76.50 90 ARG A CA 1
ATOM 674 C C . ARG A 1 90 ? 12.644 -4.499 15.998 1.00 76.50 90 ARG A C 1
ATOM 676 O O . ARG A 1 90 ? 13.359 -3.568 16.348 1.00 76.50 90 ARG A O 1
ATOM 683 N N . ARG A 1 91 ? 11.384 -4.307 15.579 1.00 78.31 91 ARG A N 1
ATOM 684 C CA . ARG A 1 91 ? 10.772 -2.983 15.331 1.00 78.31 91 ARG A CA 1
ATOM 685 C C . ARG A 1 91 ? 11.458 -2.181 14.220 1.00 78.31 91 ARG A C 1
ATOM 687 O O . ARG A 1 91 ? 11.327 -0.961 14.171 1.00 78.31 91 ARG A O 1
ATOM 694 N N . GLU A 1 92 ? 12.151 -2.859 13.314 1.00 83.44 92 GLU A N 1
ATOM 695 C CA . GLU A 1 92 ? 12.751 -2.248 12.136 1.00 83.44 92 GLU A CA 1
ATOM 696 C C . GLU A 1 92 ? 11.722 -2.096 11.011 1.00 83.44 92 GLU A C 1
ATOM 698 O O . GLU A 1 92 ? 10.703 -2.796 10.937 1.00 83.44 92 GLU A O 1
ATOM 703 N N . LYS A 1 93 ? 11.996 -1.155 10.109 1.00 84.69 93 LYS A N 1
ATOM 704 C CA . LYS A 1 93 ? 11.209 -0.966 8.895 1.00 84.69 93 LYS A CA 1
ATOM 705 C C . LYS A 1 93 ? 11.704 -1.948 7.835 1.00 84.69 93 LYS A C 1
ATOM 707 O O . LYS A 1 93 ? 12.893 -1.983 7.529 1.00 84.69 93 LYS A O 1
ATOM 712 N N . LEU A 1 94 ? 10.794 -2.738 7.279 1.00 87.19 94 LEU A N 1
ATOM 713 C CA . LEU A 1 94 ? 11.084 -3.694 6.213 1.00 87.19 94 LEU A CA 1
ATOM 714 C C . LEU A 1 94 ? 10.568 -3.155 4.886 1.00 87.19 94 LEU A C 1
ATOM 716 O O . LEU A 1 94 ? 9.437 -2.679 4.814 1.00 87.19 94 LEU A O 1
ATOM 720 N N . HIS A 1 95 ? 11.391 -3.256 3.852 1.00 89.31 95 HIS A N 1
ATOM 721 C CA . HIS A 1 95 ? 11.082 -2.910 2.476 1.00 89.31 95 HIS A CA 1
ATOM 722 C C . HIS A 1 95 ? 10.783 -4.175 1.676 1.00 89.31 95 HIS A C 1
ATOM 724 O O . HIS A 1 95 ? 11.503 -5.174 1.769 1.00 89.31 95 HIS A O 1
ATOM 730 N N . VAL A 1 96 ? 9.748 -4.113 0.851 1.00 88.69 96 VAL A N 1
ATOM 731 C CA . VAL A 1 96 ? 9.391 -5.145 -0.118 1.00 88.69 96 VAL A CA 1
ATOM 732 C C . VAL A 1 96 ? 9.280 -4.504 -1.491 1.00 88.69 96 VAL A C 1
ATOM 734 O O . VAL A 1 96 ? 8.734 -3.409 -1.633 1.00 88.69 96 VAL A O 1
ATOM 737 N N . CYS A 1 97 ? 9.809 -5.192 -2.493 1.00 90.31 97 CYS A N 1
ATOM 738 C CA . CYS A 1 97 ? 9.679 -4.822 -3.887 1.00 90.31 97 CYS A CA 1
ATOM 739 C C . CYS A 1 97 ? 8.957 -5.952 -4.618 1.00 90.31 97 CYS A C 1
ATOM 741 O O . CYS A 1 97 ? 9.199 -7.134 -4.379 1.00 90.31 97 CYS A O 1
ATOM 743 N N . GLU A 1 98 ? 8.052 -5.583 -5.499 1.00 90.31 98 GLU A N 1
ATOM 744 C CA . GLU A 1 98 ? 7.372 -6.464 -6.424 1.00 90.31 98 GLU A CA 1
ATOM 745 C C . GLU A 1 98 ? 7.620 -5.921 -7.822 1.00 90.31 98 GLU A C 1
ATOM 747 O O . GLU A 1 98 ? 7.518 -4.717 -8.049 1.00 90.31 98 GLU A O 1
ATOM 752 N N . ALA A 1 99 ? 7.964 -6.799 -8.750 1.00 90.38 99 ALA A N 1
ATOM 753 C CA . ALA A 1 99 ? 8.182 -6.433 -10.131 1.00 90.38 99 ALA A CA 1
ATOM 754 C C . ALA A 1 99 ? 7.428 -7.378 -11.052 1.00 90.38 99 ALA A C 1
ATOM 756 O O . ALA A 1 99 ? 7.340 -8.583 -10.812 1.00 90.38 99 ALA A O 1
ATOM 757 N N . GLN A 1 100 ? 6.921 -6.810 -12.129 1.00 90.25 100 GLN A N 1
ATOM 758 C CA . 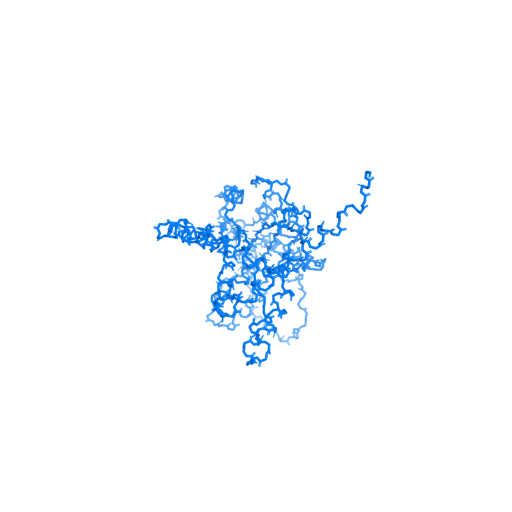GLN A 1 100 ? 6.327 -7.512 -13.240 1.00 90.25 100 GLN A CA 1
ATOM 759 C C . GLN A 1 100 ? 7.028 -7.044 -14.504 1.00 90.25 100 GLN A C 1
ATOM 761 O O . GLN A 1 100 ? 7.199 -5.844 -14.707 1.00 90.25 100 GLN A O 1
ATOM 766 N N . MET A 1 101 ? 7.435 -7.979 -15.348 1.00 86.75 101 MET A N 1
ATOM 767 C CA . MET A 1 101 ? 8.034 -7.664 -16.639 1.00 86.75 101 MET A CA 1
ATOM 768 C C . MET A 1 101 ? 7.235 -8.357 -17.722 1.00 86.75 101 MET A C 1
ATOM 770 O O . MET A 1 101 ? 6.747 -9.463 -17.511 1.00 86.75 101 MET A O 1
ATOM 774 N N . GLY A 1 102 ? 7.120 -7.737 -18.883 1.00 85.69 102 GLY A N 1
ATOM 775 C CA . GLY A 1 102 ? 6.690 -8.448 -20.068 1.00 85.69 102 GLY A CA 1
ATOM 776 C C . GLY A 1 102 ? 7.202 -7.804 -21.335 1.00 85.69 102 GLY A C 1
ATOM 777 O O . GLY A 1 102 ? 7.694 -6.675 -21.349 1.00 85.69 102 GLY A O 1
ATOM 778 N N . LEU A 1 103 ? 7.098 -8.584 -22.397 1.00 81.75 103 LEU A N 1
ATOM 779 C CA . LEU A 1 103 ? 7.625 -8.279 -23.710 1.00 81.75 103 LEU A CA 1
ATOM 780 C C . LEU A 1 103 ? 6.489 -8.415 -24.717 1.00 81.75 103 LEU A C 1
ATOM 782 O O . LEU A 1 103 ? 5.688 -9.346 -24.644 1.00 81.75 103 LEU A O 1
ATOM 786 N N . VAL A 1 104 ? 6.415 -7.476 -25.647 1.00 80.25 104 VAL A N 1
AT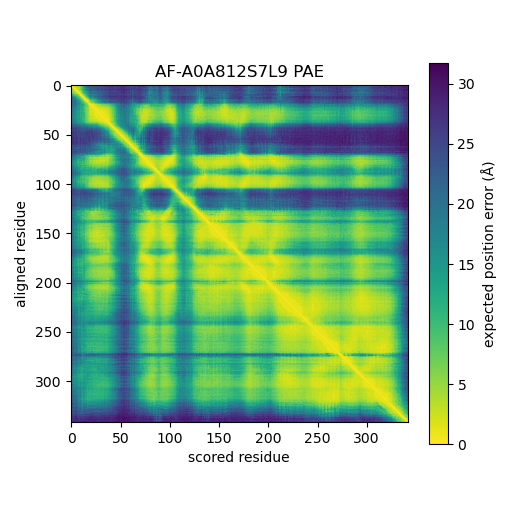OM 787 C CA . VAL A 1 104 ? 5.508 -7.517 -26.787 1.00 80.25 104 VAL A CA 1
ATOM 788 C C . VAL A 1 104 ? 6.345 -7.334 -28.042 1.00 80.25 104 VAL A C 1
ATOM 790 O O . VAL A 1 104 ? 6.824 -6.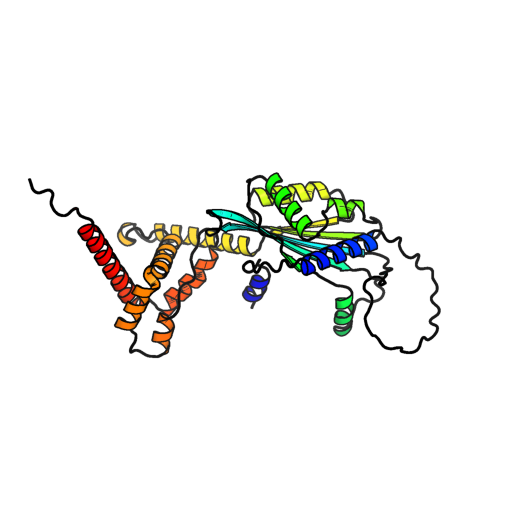238 -28.317 1.00 80.25 104 VAL A O 1
ATOM 793 N N . CYS A 1 105 ? 6.479 -8.411 -28.809 1.00 69.31 105 CYS A N 1
ATOM 794 C CA . CYS A 1 105 ? 7.166 -8.434 -30.095 1.00 69.31 105 CYS A CA 1
ATOM 795 C C . CYS A 1 105 ? 6.153 -8.859 -31.162 1.00 69.31 105 CYS A C 1
ATOM 797 O O . CYS A 1 105 ? 5.742 -10.021 -31.192 1.00 69.31 105 CYS A O 1
ATOM 799 N N . LYS A 1 106 ? 5.672 -7.935 -32.005 1.00 63.44 106 LYS A N 1
ATOM 800 C CA . LYS A 1 106 ? 4.821 -8.285 -33.159 1.00 63.44 106 LYS A CA 1
ATOM 801 C C . LYS A 1 106 ? 4.982 -7.295 -34.319 1.00 63.44 106 LYS A C 1
ATOM 803 O O . LYS A 1 106 ? 4.975 -6.085 -34.100 1.00 63.44 106 LYS A O 1
ATOM 808 N N . PRO A 1 107 ? 4.968 -7.766 -35.581 1.00 52.12 107 PRO A N 1
ATOM 809 C CA . PRO A 1 107 ? 4.537 -6.936 -36.696 1.00 52.12 107 PRO A CA 1
ATOM 810 C C . PRO A 1 107 ? 3.018 -6.719 -36.578 1.00 52.12 107 PRO A C 1
ATOM 812 O O . PRO A 1 107 ? 2.226 -7.650 -36.718 1.00 52.12 107 PRO A O 1
ATOM 815 N N . VAL A 1 108 ? 2.586 -5.486 -36.300 1.00 45.97 108 VAL A N 1
ATOM 816 C CA . VAL A 1 108 ? 1.159 -5.111 -36.274 1.00 45.97 108 VAL A CA 1
ATOM 817 C C . VAL A 1 108 ? 0.619 -5.115 -37.704 1.00 45.97 108 VAL A C 1
ATOM 819 O O . VAL A 1 108 ? 0.540 -4.075 -38.348 1.00 45.97 108 VAL A O 1
ATOM 822 N N . LYS A 1 109 ? 0.283 -6.288 -38.244 1.00 43.94 109 LYS A N 1
ATOM 823 C CA . LYS A 1 109 ? -0.568 -6.382 -39.442 1.00 43.94 109 LYS A CA 1
ATOM 824 C C . LYS A 1 109 ? -2.029 -6.696 -39.109 1.00 43.94 109 LYS A C 1
ATOM 826 O O . LYS A 1 109 ? -2.893 -6.433 -39.933 1.00 43.94 109 LYS A O 1
ATOM 831 N N . SER A 1 110 ? -2.334 -7.136 -37.891 1.00 42.94 110 SER A N 1
ATOM 832 C CA . SER A 1 110 ? -3.715 -7.323 -37.437 1.00 42.94 110 SER A CA 1
ATOM 833 C C . SER A 1 110 ? -3.792 -7.207 -35.918 1.00 42.94 110 SER A C 1
ATOM 835 O O . SER A 1 110 ? -3.349 -8.097 -35.189 1.00 42.94 110 SER A O 1
ATOM 837 N N . TYR A 1 111 ? -4.341 -6.096 -35.424 1.00 45.31 111 TYR A N 1
ATOM 838 C CA . TYR A 1 111 ? -4.866 -6.078 -34.061 1.00 45.31 111 TYR A CA 1
ATOM 839 C C . TYR A 1 111 ? -6.008 -7.106 -33.991 1.00 45.31 111 TYR A C 1
ATOM 841 O O . TYR A 1 111 ? -6.839 -7.117 -34.901 1.00 45.31 111 TYR A O 1
ATOM 849 N N . PRO A 1 112 ? -6.069 -7.951 -32.949 1.00 47.03 112 PRO A N 1
ATOM 850 C CA . PRO A 1 112 ? -7.241 -8.763 -32.643 1.00 47.03 112 PRO A CA 1
ATOM 851 C C . PRO A 1 112 ? -8.507 -7.897 -32.634 1.00 47.03 112 PRO A C 1
ATOM 853 O O . PRO A 1 112 ? -8.735 -7.148 -31.687 1.00 47.03 112 PRO A O 1
ATOM 856 N N . LEU A 1 113 ? -9.330 -7.966 -33.680 1.00 50.41 113 LEU A N 1
ATOM 857 C CA . LEU A 1 113 ? -10.687 -7.403 -33.644 1.00 50.41 113 LEU A CA 1
ATOM 858 C C . LEU A 1 113 ? -11.637 -8.325 -32.858 1.00 50.41 113 LEU A C 1
ATOM 860 O O . LEU A 1 113 ? -12.711 -7.894 -32.444 1.00 50.41 113 LEU A O 1
ATOM 864 N N . HIS A 1 114 ? -11.222 -9.573 -32.605 1.00 51.62 114 HIS A N 1
ATOM 865 C CA . HIS A 1 114 ? -12.001 -10.591 -31.909 1.00 51.62 114 HIS A CA 1
ATOM 866 C C . HIS A 1 114 ? -11.337 -11.046 -30.599 1.00 51.62 114 HIS A C 1
ATOM 868 O O . HIS A 1 114 ? -10.115 -11.134 -30.481 1.00 51.62 114 HIS A O 1
ATOM 874 N N . ALA A 1 115 ? -12.162 -11.352 -29.592 1.00 48.91 115 ALA A N 1
ATOM 875 C CA . ALA A 1 115 ? -11.724 -11.742 -28.248 1.00 48.91 115 ALA A CA 1
ATOM 876 C C . ALA A 1 115 ? -10.914 -13.057 -28.211 1.00 48.91 115 ALA A C 1
ATOM 878 O O . ALA A 1 115 ? -10.100 -13.255 -27.308 1.00 48.91 115 ALA A O 1
ATOM 879 N N . GLU A 1 116 ? -11.099 -13.938 -29.197 1.00 48.50 116 GLU A N 1
ATOM 880 C CA . GLU A 1 116 ? -10.400 -15.228 -29.301 1.00 48.50 116 GLU A CA 1
ATOM 881 C C . GLU A 1 116 ? -8.920 -15.061 -29.705 1.00 48.50 116 GLU A C 1
ATOM 883 O O . GLU A 1 116 ? -8.040 -15.716 -29.146 1.00 48.50 116 GLU A O 1
ATOM 888 N N . ASP A 1 117 ? -8.604 -14.071 -30.544 1.00 47.50 117 ASP A N 1
ATOM 889 C CA . ASP A 1 117 ? -7.229 -13.701 -30.925 1.00 47.50 117 ASP A CA 1
ATOM 890 C C . ASP A 1 117 ? -6.439 -13.069 -29.758 1.00 47.50 117 ASP A C 1
ATOM 892 O O . ASP A 1 117 ? -5.199 -13.087 -29.708 1.00 47.50 117 ASP A O 1
ATOM 896 N N . PHE A 1 118 ? -7.150 -12.537 -28.760 1.00 47.06 118 PHE A N 1
ATOM 897 C CA . PHE A 1 118 ? -6.555 -12.034 -27.523 1.00 47.06 118 PHE A CA 1
ATOM 898 C C . PHE A 1 118 ? -5.969 -13.178 -26.676 1.00 47.06 118 PHE A C 1
ATOM 900 O O . PHE A 1 118 ? -4.921 -13.013 -26.048 1.00 47.06 118 PHE A O 1
ATOM 907 N N . LEU A 1 119 ? -6.582 -14.370 -26.713 1.00 42.41 119 LEU A N 1
ATOM 908 C CA . LEU A 1 119 ? -6.069 -15.574 -26.044 1.00 42.41 119 LEU A CA 1
ATOM 909 C C . LEU A 1 119 ? -4.812 -16.123 -26.734 1.00 42.41 119 LEU A C 1
ATOM 911 O O . LEU A 1 119 ? -3.896 -16.574 -26.050 1.00 42.41 119 LEU A O 1
ATOM 915 N N . HIS A 1 120 ? -4.703 -16.004 -28.060 1.00 42.84 120 HIS A N 1
ATOM 916 C CA . HIS A 1 120 ? -3.449 -16.293 -28.765 1.00 42.84 120 HIS A CA 1
ATOM 917 C C . HIS A 1 120 ? -2.361 -15.255 -28.461 1.00 42.84 120 HIS A C 1
ATOM 919 O O . HIS A 1 120 ? -1.190 -15.601 -28.317 1.00 42.84 120 HIS A O 1
ATOM 925 N N . THR A 1 121 ? -2.735 -13.989 -28.264 1.00 47.44 121 THR A N 1
ATOM 926 C CA . THR A 1 121 ? -1.804 -12.920 -27.863 1.00 47.44 121 THR A CA 1
ATOM 927 C C . THR A 1 121 ? -1.331 -13.064 -26.407 1.00 47.44 121 THR A C 1
ATOM 929 O O . THR A 1 121 ? -0.206 -12.671 -26.101 1.00 47.44 121 THR A O 1
ATOM 932 N N . LYS A 1 122 ? -2.090 -13.741 -25.527 1.00 42.38 122 LYS A N 1
ATOM 933 C CA . LYS A 1 122 ? -1.604 -14.159 -24.194 1.00 42.38 122 LYS A CA 1
ATOM 934 C C . LYS A 1 122 ? -0.372 -15.072 -24.248 1.00 42.38 122 LYS A C 1
ATOM 936 O O . LYS A 1 122 ? 0.384 -15.082 -23.284 1.00 42.38 122 LYS A O 1
ATOM 941 N N . ARG A 1 123 ? -0.123 -15.807 -25.346 1.00 43.34 123 ARG A N 1
ATOM 942 C CA . ARG A 1 123 ? 1.141 -16.558 -25.508 1.00 43.34 123 ARG A CA 1
ATOM 943 C C . ARG A 1 123 ? 2.349 -15.638 -25.724 1.00 43.34 123 ARG A C 1
ATOM 945 O O . ARG A 1 123 ? 3.442 -16.003 -25.303 1.00 43.34 123 ARG A O 1
ATOM 952 N N . CYS A 1 124 ? 2.146 -14.455 -26.314 1.00 45.97 124 CYS A N 1
ATOM 953 C CA . CYS A 1 124 ? 3.181 -13.430 -26.509 1.00 45.97 124 CYS A CA 1
ATOM 954 C C . CYS A 1 124 ? 3.353 -12.522 -25.279 1.00 45.97 124 CYS A C 1
ATOM 956 O O . CYS A 1 124 ? 4.446 -12.041 -25.029 1.00 45.97 124 CYS A O 1
ATOM 958 N N . LEU A 1 125 ? 2.297 -12.310 -24.486 1.00 52.38 125 LEU A N 1
ATOM 959 C CA . LEU A 1 125 ? 2.326 -11.534 -23.240 1.00 52.38 125 LEU A CA 1
ATOM 960 C C . LEU A 1 125 ? 2.595 -12.448 -22.040 1.00 52.38 125 LEU A C 1
ATOM 962 O O . LEU A 1 125 ? 1.708 -12.733 -21.234 1.00 52.38 125 LEU A O 1
ATOM 966 N N . ARG A 1 126 ? 3.837 -12.909 -21.901 1.00 58.94 126 ARG A N 1
ATOM 967 C CA . ARG A 1 126 ? 4.277 -13.505 -20.635 1.00 58.94 126 ARG A CA 1
ATOM 968 C C . ARG A 1 126 ? 4.559 -12.379 -19.655 1.00 58.94 126 ARG A C 1
ATOM 970 O O . ARG A 1 126 ? 5.336 -11.480 -19.961 1.00 58.94 126 ARG A O 1
ATOM 977 N N . GLN A 1 127 ? 3.888 -12.421 -18.508 1.00 63.28 127 GLN A N 1
ATOM 978 C CA . GLN A 1 127 ? 4.042 -11.417 -17.460 1.00 63.28 127 GLN A CA 1
ATOM 979 C C . GLN A 1 127 ? 4.441 -12.080 -16.137 1.00 63.28 127 GLN A C 1
ATOM 981 O O . GLN A 1 127 ? 3.602 -12.200 -15.241 1.00 63.28 127 GLN A O 1
ATOM 986 N N . PRO A 1 128 ? 5.678 -12.587 -16.004 1.00 69.94 128 PRO A N 1
ATOM 987 C CA . PRO A 1 128 ? 6.174 -13.021 -14.706 1.00 69.94 128 PRO A CA 1
ATOM 988 C C . PRO A 1 128 ? 6.043 -11.883 -13.683 1.00 69.94 128 PRO A C 1
ATOM 990 O O . PRO A 1 128 ? 6.535 -10.776 -13.901 1.00 69.94 128 PRO A O 1
ATOM 993 N N . GLN A 1 129 ? 5.345 -12.156 -12.578 1.00 77.38 129 GLN A N 1
ATOM 994 C CA . GLN A 1 129 ? 5.207 -11.262 -11.429 1.00 77.38 129 GLN A CA 1
ATOM 995 C C . GLN A 1 129 ? 5.946 -11.886 -10.249 1.00 77.38 129 GLN A C 1
ATOM 997 O O . GLN A 1 129 ? 5.649 -13.011 -9.838 1.00 77.38 129 GLN A O 1
ATOM 1002 N N . HIS A 1 130 ? 6.904 -11.151 -9.697 1.00 80.50 130 HIS A N 1
ATOM 1003 C CA . HIS A 1 130 ? 7.794 -11.644 -8.657 1.00 80.50 130 HIS A CA 1
ATOM 1004 C C . HIS A 1 130 ? 7.940 -10.646 -7.526 1.00 80.50 130 HIS A C 1
ATOM 1006 O O . HIS A 1 130 ? 7.940 -9.435 -7.722 1.00 80.50 130 HIS A O 1
ATOM 1012 N N . ARG A 1 131 ? 8.100 -11.181 -6.319 1.00 82.06 131 ARG A N 1
ATOM 1013 C CA . ARG A 1 131 ? 8.362 -10.409 -5.107 1.00 82.06 131 ARG A CA 1
ATOM 1014 C C . ARG A 1 131 ? 9.787 -10.670 -4.668 1.00 82.06 131 ARG A C 1
ATOM 1016 O O . ARG A 1 131 ? 10.221 -11.816 -4.670 1.00 82.06 131 ARG A O 1
ATOM 1023 N N . SER A 1 132 ? 10.502 -9.621 -4.295 1.00 82.69 132 SER A N 1
ATOM 1024 C CA . SER A 1 132 ? 11.828 -9.738 -3.709 1.00 82.69 132 SER A CA 1
ATOM 1025 C C . SER A 1 132 ? 11.755 -10.219 -2.265 1.00 82.69 132 SER A C 1
ATOM 1027 O O . SER A 1 132 ? 10.739 -10.051 -1.584 1.00 82.69 132 SER A O 1
ATOM 1029 N N . ASP A 1 133 ? 12.884 -10.698 -1.753 1.00 81.38 133 ASP A N 1
ATOM 1030 C CA . ASP A 1 133 ? 13.038 -10.926 -0.321 1.00 81.38 133 ASP A CA 1
ATOM 1031 C C . ASP A 1 133 ? 12.896 -9.612 0.457 1.00 81.38 133 ASP A C 1
ATOM 1033 O O . ASP A 1 133 ? 13.231 -8.528 -0.038 1.00 81.38 133 ASP A O 1
ATOM 1037 N N . LEU A 1 134 ? 12.418 -9.708 1.699 1.00 84.69 134 LEU A N 1
ATOM 1038 C CA . LEU A 1 134 ? 12.328 -8.566 2.605 1.00 84.69 134 LEU A CA 1
ATOM 1039 C C . LEU A 1 134 ? 13.732 -8.031 2.908 1.00 84.69 134 LEU A C 1
ATOM 1041 O O . LEU A 1 134 ? 14.643 -8.791 3.232 1.00 84.69 134 LEU A O 1
ATOM 1045 N N . GLN A 1 135 ? 13.905 -6.715 2.823 1.00 87.38 135 GLN A N 1
ATOM 1046 C CA . GLN A 1 135 ? 15.153 -6.044 3.186 1.00 87.38 135 GLN A CA 1
ATOM 1047 C C . GLN A 1 135 ? 14.892 -5.044 4.308 1.00 87.38 135 GLN A C 1
ATOM 1049 O O . GLN A 1 135 ? 13.873 -4.359 4.316 1.00 87.38 135 GLN A O 1
ATOM 1054 N N . VAL A 1 136 ? 15.820 -4.936 5.254 1.00 88.50 136 VAL A N 1
ATOM 1055 C CA . VAL A 1 136 ? 15.751 -3.911 6.300 1.00 88.50 136 VAL A CA 1
ATOM 1056 C C . VAL A 1 136 ? 16.068 -2.547 5.688 1.00 88.50 136 VAL A C 1
ATOM 1058 O O . VAL A 1 136 ? 17.041 -2.402 4.947 1.00 88.50 136 VAL A O 1
ATOM 1061 N N . VAL A 1 137 ? 15.263 -1.536 6.007 1.00 86.94 137 VAL A N 1
ATOM 1062 C CA . VAL A 1 137 ? 15.531 -0.145 5.633 1.00 86.94 137 VAL A CA 1
ATOM 1063 C C . VAL A 1 137 ? 16.582 0.424 6.584 1.00 86.94 137 VAL A C 1
ATOM 1065 O O . VAL A 1 137 ? 16.285 0.713 7.740 1.00 86.94 137 VAL A O 1
ATOM 1068 N N . SER A 1 138 ? 17.807 0.598 6.091 1.00 85.94 138 SER A N 1
ATOM 1069 C CA . SER A 1 138 ? 18.946 1.100 6.874 1.00 85.94 138 SER A CA 1
ATOM 1070 C C . SER A 1 138 ? 19.152 2.618 6.794 1.00 85.94 138 SER A C 1
ATOM 1072 O O . SER A 1 138 ? 20.040 3.144 7.457 1.00 85.94 138 SER A O 1
ATOM 1074 N N . GLY A 1 139 ? 18.366 3.333 5.982 1.00 87.19 139 GLY A N 1
ATOM 1075 C CA . GLY A 1 139 ? 18.507 4.775 5.781 1.00 87.19 139 GLY A CA 1
ATOM 1076 C C . GLY A 1 139 ? 17.231 5.438 5.265 1.00 87.19 139 GLY A C 1
ATOM 1077 O O . GLY A 1 139 ? 16.338 4.773 4.744 1.00 87.19 139 GLY A O 1
ATOM 1078 N N . SER A 1 140 ? 17.157 6.760 5.418 1.00 86.38 140 SER A N 1
ATOM 1079 C CA . SER A 1 140 ? 16.001 7.603 5.074 1.00 86.38 140 SER A CA 1
ATOM 1080 C C . SER A 1 140 ? 16.392 8.699 4.080 1.00 86.38 140 SER A C 1
ATOM 1082 O O . SER A 1 140 ? 16.230 9.889 4.340 1.00 86.38 140 SER A O 1
ATOM 1084 N N . THR A 1 141 ? 17.039 8.308 2.983 1.00 91.25 141 THR A N 1
ATOM 1085 C CA . THR A 1 141 ? 17.358 9.224 1.883 1.00 91.25 141 THR A CA 1
ATOM 1086 C C . THR A 1 141 ? 16.875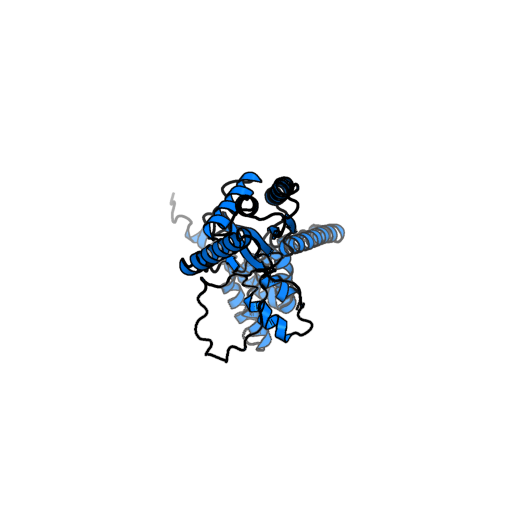 8.629 0.571 1.00 91.25 141 THR A C 1
ATOM 1088 O O . THR A 1 141 ? 16.781 7.408 0.427 1.00 91.25 141 THR A O 1
ATOM 1091 N N . ALA A 1 142 ? 16.631 9.484 -0.422 1.00 88.88 142 ALA A N 1
ATOM 1092 C CA . ALA A 1 142 ? 16.287 9.049 -1.776 1.00 88.88 142 ALA A CA 1
ATOM 1093 C C . ALA A 1 142 ? 17.314 8.061 -2.362 1.00 88.88 142 ALA A C 1
ATOM 1095 O O . ALA A 1 142 ? 16.947 7.142 -3.090 1.00 88.88 142 ALA A O 1
ATOM 1096 N N . GLU A 1 143 ? 18.595 8.232 -2.020 1.00 89.81 143 GLU A N 1
ATOM 1097 C CA . GLU A 1 143 ? 19.694 7.363 -2.457 1.00 89.81 143 GLU A CA 1
ATOM 1098 C C . GLU A 1 143 ? 19.612 5.976 -1.832 1.00 89.81 143 GLU A C 1
ATOM 1100 O O . GLU A 1 143 ? 19.719 4.979 -2.541 1.00 89.81 143 GLU A O 1
ATOM 1105 N N . HIS A 1 144 ? 19.343 5.902 -0.527 1.00 90.25 144 HIS A N 1
ATOM 1106 C CA . HIS A 1 144 ? 19.112 4.626 0.145 1.00 90.25 144 HIS A CA 1
ATOM 1107 C C . HIS A 1 144 ? 17.871 3.922 -0.412 1.00 90.25 144 HIS A C 1
ATOM 1109 O O . HIS A 1 144 ? 17.917 2.716 -0.651 1.00 90.25 144 HIS A O 1
ATOM 1115 N N . CYS A 1 145 ? 16.788 4.663 -0.679 1.00 89.94 145 CYS A N 1
ATOM 1116 C CA . CYS A 1 145 ? 15.590 4.116 -1.318 1.00 89.94 145 CYS A CA 1
ATOM 1117 C C . CYS A 1 145 ? 15.874 3.594 -2.735 1.00 89.94 145 CYS A C 1
ATOM 1119 O O . CYS A 1 145 ? 15.386 2.527 -3.098 1.00 89.94 145 CYS A O 1
ATOM 1121 N N . ALA A 1 146 ? 16.680 4.302 -3.532 1.00 89.69 146 ALA A N 1
ATOM 1122 C CA . ALA A 1 146 ? 17.118 3.811 -4.838 1.00 89.69 146 ALA A CA 1
ATOM 1123 C C . ALA A 1 146 ? 17.960 2.533 -4.703 1.00 89.69 146 ALA A C 1
ATOM 1125 O O . ALA A 1 146 ? 17.703 1.548 -5.388 1.00 89.69 146 ALA A O 1
ATOM 1126 N N . GLY A 1 147 ? 18.928 2.530 -3.782 1.00 90.69 147 GLY A N 1
ATOM 1127 C CA . GLY A 1 147 ? 19.840 1.410 -3.569 1.00 90.69 147 GLY A CA 1
ATOM 1128 C C . GLY A 1 147 ? 19.138 0.134 -3.104 1.00 90.69 147 GLY A C 1
ATOM 1129 O O . GLY A 1 147 ? 19.394 -0.936 -3.653 1.00 90.69 147 GLY A O 1
ATOM 1130 N N . ILE A 1 148 ? 18.221 0.226 -2.132 1.00 91.81 148 ILE A N 1
ATOM 1131 C CA . ILE A 1 148 ? 17.476 -0.944 -1.638 1.00 91.81 148 ILE A CA 1
ATOM 1132 C C . ILE A 1 148 ? 16.549 -1.519 -2.714 1.00 91.81 148 ILE A C 1
ATOM 1134 O O . ILE A 1 148 ? 16.491 -2.738 -2.877 1.00 91.81 148 ILE A O 1
ATOM 1138 N N . MET A 1 149 ? 15.891 -0.652 -3.490 1.00 90.69 149 MET A N 1
ATOM 1139 C CA . MET A 1 149 ? 15.022 -1.055 -4.592 1.00 90.69 149 MET A CA 1
ATOM 1140 C C . MET A 1 149 ? 15.829 -1.737 -5.697 1.00 90.69 149 MET A C 1
ATOM 1142 O O . MET A 1 149 ? 15.477 -2.841 -6.101 1.00 90.69 149 MET A O 1
ATOM 1146 N N . GLN A 1 150 ? 16.953 -1.151 -6.120 1.00 90.38 150 GLN A N 1
ATOM 1147 C CA . GLN A 1 150 ? 17.822 -1.753 -7.133 1.00 90.38 150 GLN A CA 1
ATOM 1148 C C . GLN A 1 150 ? 18.380 -3.102 -6.671 1.00 90.38 150 GLN A C 1
ATOM 1150 O O . GLN A 1 150 ? 18.372 -4.069 -7.427 1.00 90.38 150 GLN A O 1
ATOM 1155 N N . LYS A 1 151 ? 18.814 -3.206 -5.409 1.00 90.56 151 LYS A N 1
ATOM 1156 C CA . LYS A 1 151 ? 19.287 -4.469 -4.826 1.00 90.56 151 LYS A CA 1
ATOM 1157 C C . LYS A 1 151 ? 18.212 -5.559 -4.889 1.00 90.56 151 LYS A C 1
ATOM 1159 O O . LYS A 1 151 ? 18.523 -6.698 -5.230 1.00 90.56 151 LYS A O 1
ATOM 1164 N N . GLN A 1 152 ? 16.965 -5.215 -4.569 1.00 90.88 152 GLN A N 1
ATOM 1165 C CA . GLN A 1 152 ? 15.834 -6.143 -4.610 1.00 90.88 152 GLN A CA 1
ATOM 1166 C C . GLN A 1 152 ? 15.416 -6.521 -6.032 1.00 90.88 152 GLN A C 1
ATOM 1168 O O . GLN A 1 152 ? 15.110 -7.683 -6.275 1.00 90.88 152 GLN A O 1
ATOM 1173 N N . LEU A 1 153 ? 15.435 -5.579 -6.976 1.00 90.50 153 LEU A N 1
ATOM 1174 C CA . LEU A 1 153 ? 15.189 -5.864 -8.392 1.00 90.50 153 LEU A CA 1
ATOM 1175 C C . LEU A 1 153 ? 16.254 -6.814 -8.957 1.00 90.50 153 LEU A C 1
ATOM 1177 O O . LEU A 1 153 ? 15.917 -7.844 -9.541 1.00 90.50 153 LEU A O 1
ATOM 1181 N N . ASN A 1 154 ? 17.529 -6.551 -8.663 1.00 89.00 154 ASN A N 1
ATOM 1182 C CA . ASN A 1 154 ? 18.637 -7.416 -9.069 1.00 89.00 154 ASN A CA 1
ATOM 1183 C C . ASN A 1 154 ? 18.504 -8.831 -8.485 1.00 89.00 154 ASN A C 1
ATOM 1185 O O . ASN A 1 154 ? 18.806 -9.815 -9.163 1.00 89.00 154 ASN A O 1
ATOM 1189 N N . SER A 1 155 ? 18.037 -8.964 -7.236 1.00 87.75 155 SER A N 1
ATOM 1190 C CA . SER A 1 155 ? 17.898 -10.280 -6.598 1.00 87.75 155 SER A CA 1
ATOM 1191 C C . SER A 1 155 ? 16.846 -11.158 -7.282 1.00 87.75 155 SER A C 1
ATOM 1193 O O . SER A 1 155 ? 17.024 -12.375 -7.344 1.00 87.75 155 SER A O 1
ATOM 1195 N N . ILE A 1 156 ? 15.792 -10.547 -7.834 1.00 86.75 156 ILE A N 1
ATOM 1196 C CA . ILE A 1 156 ? 14.743 -11.236 -8.603 1.00 86.75 156 ILE A CA 1
ATOM 1197 C C . ILE A 1 156 ? 15.008 -11.249 -10.112 1.00 86.75 156 ILE A C 1
ATOM 1199 O O . ILE A 1 156 ? 14.181 -11.754 -10.859 1.00 86.75 156 ILE A O 1
ATOM 1203 N N . GLY A 1 157 ? 16.161 -10.750 -10.568 1.00 87.00 157 GLY A N 1
ATOM 1204 C CA . GLY A 1 157 ? 16.551 -10.811 -11.977 1.00 87.00 157 GLY A CA 1
ATOM 1205 C C . GLY A 1 157 ? 15.927 -9.757 -12.880 1.00 87.00 157 GLY A C 1
ATOM 1206 O O . GLY A 1 157 ? 15.970 -9.919 -14.092 1.00 87.00 157 GLY A O 1
ATOM 1207 N N . VAL A 1 158 ? 15.343 -8.701 -12.315 1.00 88.88 158 VAL A N 1
ATOM 1208 C CA . VAL A 1 158 ? 14.835 -7.579 -13.106 1.00 88.88 158 VAL A CA 1
ATOM 1209 C C . VAL A 1 158 ? 16.018 -6.673 -13.458 1.00 88.88 158 VAL A C 1
ATOM 1211 O O . VAL A 1 158 ? 16.707 -6.225 -12.536 1.00 88.88 158 VAL A O 1
ATOM 1214 N N . PRO A 1 159 ? 16.267 -6.394 -14.749 1.00 85.44 159 PRO A N 1
ATOM 1215 C CA . PRO A 1 159 ? 17.363 -5.531 -15.169 1.00 85.44 159 PRO A CA 1
ATOM 1216 C C . PRO A 1 159 ? 17.137 -4.101 -14.680 1.00 85.44 159 PRO A C 1
ATOM 1218 O O . PRO A 1 159 ? 15.998 -3.638 -14.548 1.00 85.44 159 PRO A O 1
ATOM 1221 N N . SER A 1 160 ? 18.224 -3.382 -14.400 1.00 83.44 160 SER A N 1
ATOM 1222 C CA . SER A 1 160 ? 18.115 -1.955 -14.119 1.00 83.44 160 SER A CA 1
ATOM 1223 C C . SER A 1 160 ? 17.688 -1.200 -15.377 1.00 83.44 160 SER A C 1
ATOM 1225 O O . SER A 1 160 ? 17.863 -1.667 -16.503 1.00 83.44 160 SER A O 1
ATOM 1227 N N . VAL A 1 161 ? 17.165 0.013 -15.194 1.00 77.56 161 VAL A N 1
ATOM 1228 C CA . VAL A 1 161 ? 16.894 0.895 -16.334 1.00 77.56 161 VAL A CA 1
ATOM 1229 C C . VAL A 1 161 ? 18.166 1.138 -17.149 1.00 77.56 161 VAL A C 1
ATOM 1231 O O . VAL A 1 161 ? 18.108 1.132 -18.369 1.00 77.56 161 VAL A O 1
ATOM 1234 N N . ALA A 1 162 ? 19.319 1.288 -16.493 1.00 80.19 162 ALA A N 1
ATOM 1235 C CA . ALA A 1 162 ? 20.590 1.472 -17.186 1.00 80.19 162 ALA A CA 1
ATOM 1236 C C . ALA A 1 162 ? 20.966 0.258 -18.054 1.00 80.19 162 ALA A C 1
ATOM 1238 O O . ALA A 1 162 ? 21.409 0.453 -19.182 1.00 80.19 162 ALA A O 1
ATOM 1239 N N . ASP A 1 163 ? 20.740 -0.966 -17.563 1.00 82.38 163 ASP A N 1
ATOM 1240 C CA . ASP A 1 163 ? 21.022 -2.195 -18.320 1.00 82.38 163 ASP A CA 1
ATOM 1241 C C . ASP A 1 163 ? 20.140 -2.277 -19.571 1.00 82.38 163 ASP A C 1
ATOM 1243 O O . ASP A 1 163 ? 20.631 -2.514 -20.669 1.00 82.38 163 ASP A O 1
ATOM 1247 N N . LEU A 1 164 ? 18.842 -1.990 -19.424 1.00 80.00 164 LEU A N 1
ATOM 1248 C CA . LEU A 1 164 ? 17.912 -1.980 -20.556 1.00 80.00 164 LEU A CA 1
ATOM 1249 C C . LEU A 1 164 ? 18.315 -0.953 -21.612 1.00 80.00 164 LEU A C 1
ATOM 1251 O O . LEU A 1 164 ? 18.254 -1.241 -22.799 1.00 80.00 164 LEU A O 1
ATOM 1255 N N . LEU A 1 165 ? 18.728 0.241 -21.186 1.00 78.12 165 LEU A N 1
ATOM 1256 C CA . LEU A 1 165 ? 19.148 1.305 -22.096 1.00 78.12 165 LEU A CA 1
ATOM 1257 C C . LEU A 1 165 ? 20.441 0.972 -22.840 1.00 78.12 165 LEU A C 1
ATOM 1259 O O . LEU A 1 165 ? 20.587 1.373 -23.990 1.00 78.12 165 LEU A O 1
ATOM 1263 N N . ALA A 1 166 ? 21.368 0.263 -22.196 1.00 81.81 166 ALA A N 1
ATOM 1264 C CA . ALA A 1 166 ? 22.623 -0.149 -22.818 1.00 81.81 166 ALA A CA 1
ATOM 1265 C C . ALA A 1 166 ? 22.419 -1.202 -23.920 1.00 81.81 166 ALA A C 1
ATOM 1267 O O . ALA A 1 166 ? 23.219 -1.273 -24.850 1.00 81.81 166 ALA A O 1
ATOM 1268 N N . ASP A 1 167 ? 21.354 -1.997 -23.814 1.00 77.31 167 ASP A N 1
ATOM 1269 C CA . ASP A 1 167 ? 21.099 -3.162 -24.664 1.00 77.31 167 ASP A CA 1
ATOM 1270 C C . ASP A 1 167 ? 20.022 -2.946 -25.735 1.00 77.31 167 ASP A C 1
ATOM 1272 O O . ASP A 1 167 ? 19.761 -3.838 -26.540 1.00 77.31 167 ASP A O 1
ATOM 1276 N N . MET A 1 168 ? 19.371 -1.786 -25.735 1.00 77.12 168 MET A N 1
ATOM 1277 C CA . MET A 1 168 ? 18.202 -1.524 -26.564 1.00 77.12 168 MET A CA 1
ATOM 1278 C C . MET A 1 168 ? 18.572 -0.962 -27.941 1.00 77.12 168 MET A C 1
ATOM 1280 O O . MET A 1 168 ? 19.238 0.068 -28.037 1.00 77.12 168 MET A O 1
ATOM 1284 N N . ASP A 1 169 ? 18.022 -1.554 -29.007 1.00 76.94 169 ASP A N 1
ATOM 1285 C CA . ASP A 1 169 ? 17.900 -0.873 -30.302 1.00 76.94 169 ASP A CA 1
ATOM 1286 C C . ASP A 1 169 ? 16.875 0.272 -30.187 1.00 76.94 169 ASP A C 1
ATOM 1288 O O . ASP A 1 169 ? 15.657 0.058 -30.224 1.00 76.94 169 ASP A O 1
ATOM 1292 N N . THR A 1 170 ? 17.373 1.501 -30.033 1.00 76.06 170 THR A N 1
ATOM 1293 C CA . THR A 1 170 ? 16.562 2.715 -29.883 1.00 76.06 170 THR A CA 1
ATOM 1294 C C . THR A 1 170 ? 15.743 3.061 -31.128 1.00 76.06 170 THR A C 1
ATOM 1296 O O . THR A 1 170 ? 14.894 3.936 -31.068 1.00 76.06 170 THR A O 1
ATOM 1299 N N . GLU A 1 171 ? 15.951 2.438 -32.283 1.00 76.50 171 GLU A N 1
ATOM 1300 C CA . GLU A 1 171 ? 15.107 2.749 -33.445 1.00 76.50 171 GLU A CA 1
ATOM 1301 C C . GLU A 1 171 ? 13.784 1.975 -33.431 1.00 76.50 171 GLU A C 1
ATOM 1303 O O . GLU A 1 171 ? 12.826 2.360 -34.106 1.00 76.50 171 GLU A O 1
ATOM 1308 N N . LYS A 1 172 ? 13.720 0.865 -32.686 1.00 77.31 172 LYS A N 1
ATOM 1309 C CA . LYS A 1 172 ? 12.633 -0.123 -32.810 1.00 77.31 172 LYS A CA 1
ATOM 1310 C C . LYS A 1 172 ? 12.046 -0.559 -31.483 1.00 77.31 172 LYS A C 1
ATOM 1312 O O . LYS A 1 172 ? 10.967 -1.146 -31.458 1.00 77.31 172 LYS A O 1
ATOM 1317 N N . SER A 1 173 ? 12.726 -0.292 -30.384 1.00 83.69 173 SER A N 1
ATOM 1318 C CA . SER A 1 173 ? 12.308 -0.777 -29.082 1.00 83.69 173 SER A CA 1
ATOM 1319 C C . SER A 1 173 ? 11.867 0.369 -28.199 1.00 83.69 173 SER A C 1
ATOM 1321 O O . SER A 1 173 ? 12.551 1.379 -28.126 1.00 83.69 173 SER A O 1
ATOM 1323 N N . VAL A 1 174 ? 10.746 0.190 -27.504 1.00 86.75 174 VAL A N 1
ATOM 1324 C CA . VAL A 1 174 ? 10.240 1.112 -26.487 1.00 86.75 174 VAL A CA 1
ATOM 1325 C C . VAL A 1 174 ? 10.224 0.402 -25.138 1.00 86.75 174 VAL A C 1
ATOM 1327 O O . VAL A 1 174 ? 9.793 -0.747 -25.033 1.00 86.75 174 VAL A O 1
ATOM 1330 N N . ILE A 1 175 ? 10.653 1.095 -24.087 1.00 89.12 175 ILE A N 1
ATOM 1331 C CA . ILE A 1 175 ? 10.565 0.629 -22.703 1.00 89.12 175 ILE A CA 1
ATOM 1332 C C . ILE A 1 175 ? 9.504 1.445 -21.971 1.00 89.12 175 ILE A C 1
ATOM 1334 O O . ILE A 1 175 ? 9.622 2.659 -21.847 1.00 89.12 175 ILE A O 1
ATOM 1338 N N . ALA A 1 176 ? 8.494 0.787 -21.415 1.00 91.25 176 ALA A N 1
ATOM 1339 C CA . ALA A 1 176 ? 7.563 1.384 -20.468 1.00 91.25 176 ALA A CA 1
ATOM 1340 C C . ALA A 1 176 ? 7.947 0.977 -19.039 1.00 91.25 176 ALA A C 1
ATOM 1342 O O . ALA A 1 176 ? 7.747 -0.168 -18.641 1.00 91.25 176 ALA A O 1
ATOM 1343 N N . TYR A 1 177 ? 8.480 1.909 -18.249 1.00 92.62 177 TYR A N 1
ATOM 1344 C CA . TYR A 1 177 ? 8.851 1.670 -16.854 1.00 92.62 177 TYR A CA 1
ATOM 1345 C C . TYR A 1 177 ? 7.846 2.340 -15.912 1.00 92.62 177 TYR A C 1
ATOM 1347 O O . TYR A 1 177 ? 7.816 3.563 -15.779 1.00 92.62 177 TYR A O 1
ATOM 1355 N N . LEU A 1 178 ? 7.014 1.539 -15.252 1.00 94.12 178 LEU A N 1
ATOM 1356 C CA . LEU A 1 178 ? 6.003 1.980 -14.300 1.00 94.12 178 LEU A CA 1
ATOM 1357 C C . LEU A 1 178 ? 6.549 1.834 -12.881 1.00 94.12 178 LEU A C 1
ATOM 1359 O O . LEU A 1 178 ? 6.841 0.731 -12.435 1.00 94.12 178 LEU A O 1
ATOM 1363 N N . ASP A 1 179 ? 6.632 2.938 -12.150 1.00 93.88 179 ASP A N 1
ATOM 1364 C CA . ASP A 1 179 ? 7.214 3.000 -10.813 1.00 93.88 179 ASP A CA 1
ATOM 1365 C C . ASP A 1 179 ? 6.165 3.439 -9.784 1.00 93.8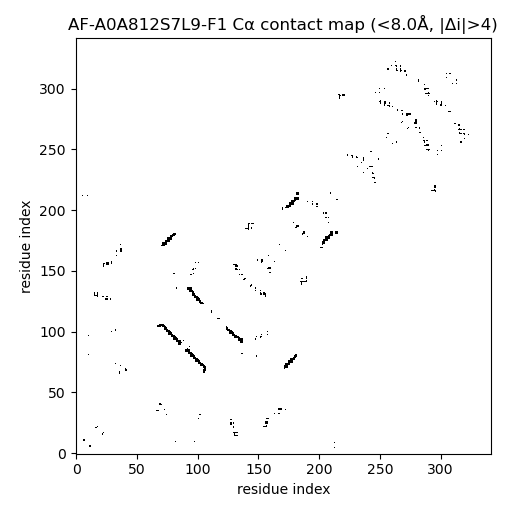8 179 ASP A C 1
ATOM 1367 O O . ASP A 1 179 ? 5.818 4.619 -9.692 1.00 93.88 179 ASP A O 1
ATOM 1371 N N . THR A 1 180 ? 5.631 2.479 -9.025 1.00 94.62 180 THR A N 1
ATOM 1372 C CA . THR A 1 180 ? 4.559 2.699 -8.047 1.00 94.62 180 THR A CA 1
ATOM 1373 C C . THR A 1 180 ? 5.080 2.594 -6.617 1.00 94.62 180 THR A C 1
ATOM 1375 O O . THR A 1 180 ? 5.402 1.511 -6.129 1.00 94.62 180 THR A O 1
ATOM 1378 N N . THR A 1 181 ? 5.076 3.709 -5.891 1.00 92.44 181 THR A N 1
ATOM 1379 C CA . THR A 1 181 ? 5.455 3.756 -4.466 1.00 92.44 181 THR A CA 1
ATOM 1380 C C . THR A 1 181 ? 4.490 4.611 -3.662 1.00 92.44 181 THR A C 1
ATOM 1382 O O . THR A 1 181 ? 3.655 5.322 -4.222 1.00 92.44 181 THR A O 1
ATOM 1385 N N . ASP A 1 182 ? 4.614 4.591 -2.335 1.00 88.00 182 ASP A N 1
ATOM 1386 C CA . ASP A 1 182 ? 3.968 5.596 -1.491 1.00 88.00 182 ASP A CA 1
ATOM 1387 C C . ASP A 1 182 ? 4.455 7.032 -1.800 1.00 88.00 182 ASP A C 1
ATOM 1389 O O . ASP A 1 182 ? 5.363 7.259 -2.613 1.00 88.00 182 ASP A O 1
ATOM 1393 N N . ARG A 1 183 ? 3.824 8.016 -1.144 1.00 87.00 183 ARG A N 1
ATOM 1394 C CA . ARG A 1 183 ? 4.198 9.438 -1.229 1.00 87.00 183 ARG A CA 1
ATOM 1395 C C . ARG A 1 183 ? 5.174 9.853 -0.128 1.00 87.00 183 ARG A C 1
ATOM 1397 O O . ARG A 1 183 ? 5.214 11.022 0.254 1.00 87.00 183 ARG A O 1
ATOM 1404 N N . GLY A 1 184 ? 5.954 8.913 0.406 1.00 87.19 184 GLY A N 1
ATOM 1405 C CA . GLY A 1 184 ? 7.046 9.238 1.312 1.00 87.19 184 GLY A CA 1
ATOM 1406 C C . GLY A 1 184 ? 7.985 10.252 0.658 1.00 87.19 184 GLY A C 1
ATOM 1407 O O . GLY A 1 184 ? 8.189 10.234 -0.560 1.00 87.19 184 GLY A O 1
ATOM 1408 N N . THR A 1 185 ? 8.553 11.159 1.450 1.00 89.44 185 THR A N 1
ATOM 1409 C CA . THR A 1 185 ? 9.458 12.205 0.945 1.00 89.44 185 THR A CA 1
ATOM 1410 C C . THR A 1 185 ? 10.634 11.602 0.182 1.00 89.44 185 THR A C 1
ATOM 1412 O O . THR A 1 185 ? 10.936 12.043 -0.927 1.00 89.44 185 THR A O 1
ATOM 1415 N N . ASP A 1 186 ? 11.223 10.533 0.721 1.00 90.81 186 ASP A N 1
ATOM 1416 C CA . ASP A 1 186 ? 12.365 9.843 0.117 1.00 90.81 186 ASP A CA 1
ATOM 1417 C C . ASP A 1 186 ? 11.982 9.117 -1.176 1.00 90.81 186 ASP A C 1
ATOM 1419 O O . ASP A 1 186 ? 12.709 9.194 -2.164 1.00 90.81 186 ASP A O 1
ATOM 1423 N N . GLN A 1 187 ? 10.807 8.480 -1.212 1.00 90.94 187 GLN A N 1
ATOM 1424 C CA . GLN A 1 187 ? 10.293 7.808 -2.409 1.00 90.94 187 GLN A CA 1
ATOM 1425 C C . GLN A 1 187 ? 9.933 8.809 -3.509 1.00 90.94 187 GLN A C 1
ATOM 1427 O O . GLN A 1 187 ? 10.248 8.602 -4.678 1.00 90.94 187 GLN A O 1
ATOM 1432 N N . THR A 1 188 ? 9.344 9.945 -3.141 1.00 92.56 188 THR A N 1
ATOM 1433 C CA . THR A 1 188 ? 9.044 11.034 -4.076 1.00 92.56 188 THR A CA 1
ATOM 1434 C C . THR A 1 188 ? 10.326 11.613 -4.669 1.00 92.56 188 THR A C 1
ATOM 1436 O O . THR A 1 188 ? 10.420 11.805 -5.882 1.00 92.56 188 THR A O 1
ATOM 1439 N N . ALA A 1 189 ? 11.333 11.874 -3.832 1.00 93.25 189 ALA A N 1
ATOM 1440 C CA . ALA A 1 189 ? 12.633 12.356 -4.279 1.00 93.25 189 ALA A CA 1
ATOM 1441 C C . ALA A 1 189 ? 13.354 11.321 -5.161 1.00 93.25 189 ALA A C 1
ATOM 1443 O O . ALA A 1 189 ? 13.916 11.692 -6.192 1.00 93.25 189 ALA A O 1
ATOM 1444 N N . ARG A 1 190 ? 13.267 10.027 -4.825 1.00 93.31 190 ARG A N 1
ATOM 1445 C CA . ARG A 1 190 ? 13.771 8.925 -5.656 1.00 93.31 190 ARG A CA 1
ATOM 1446 C C . ARG A 1 190 ? 13.100 8.911 -7.028 1.00 93.31 190 ARG A C 1
ATOM 1448 O O . ARG A 1 190 ? 13.807 8.964 -8.027 1.00 93.31 190 ARG A O 1
ATOM 1455 N N . LYS A 1 191 ? 11.762 8.924 -7.093 1.00 92.69 191 LYS A N 1
ATOM 1456 C CA . LYS A 1 191 ? 11.016 8.935 -8.365 1.00 92.69 191 LYS A CA 1
ATOM 1457 C C . LYS A 1 191 ? 11.388 10.131 -9.240 1.00 92.69 191 LYS A C 1
ATOM 1459 O O . LYS A 1 191 ? 11.537 9.965 -10.446 1.00 92.69 191 LYS A O 1
ATOM 1464 N N . LYS A 1 192 ? 11.570 11.317 -8.643 1.00 93.06 192 LYS A N 1
ATOM 1465 C CA . LYS A 1 192 ? 12.057 12.516 -9.350 1.00 93.06 192 LYS A CA 1
ATOM 1466 C C . LYS A 1 192 ? 13.470 12.319 -9.893 1.00 93.06 192 LYS A C 1
ATOM 1468 O O . LYS A 1 192 ? 13.718 12.650 -11.044 1.00 93.06 192 LYS A O 1
ATOM 1473 N N . ARG A 1 193 ? 14.382 11.758 -9.095 1.00 89.69 193 ARG A N 1
ATOM 1474 C CA . ARG A 1 193 ? 15.750 11.453 -9.537 1.00 89.69 193 ARG A CA 1
ATOM 1475 C C . ARG A 1 193 ? 15.751 10.473 -10.708 1.00 89.69 193 ARG A C 1
ATOM 1477 O O . ARG A 1 193 ? 16.437 10.735 -11.689 1.00 89.69 193 ARG A O 1
ATOM 1484 N N . THR A 1 194 ? 14.961 9.402 -10.626 1.00 88.31 194 THR A N 1
ATOM 1485 C CA . THR A 1 194 ? 14.806 8.433 -11.717 1.00 88.31 194 THR A CA 1
ATOM 1486 C C . THR A 1 194 ? 14.247 9.108 -12.970 1.00 88.31 194 THR A C 1
ATOM 1488 O O . THR A 1 194 ? 14.845 8.971 -14.032 1.00 88.31 194 THR A O 1
ATOM 1491 N N . ALA A 1 195 ? 13.191 9.921 -12.844 1.00 90.56 195 ALA A N 1
ATOM 1492 C CA . ALA A 1 195 ? 12.639 10.695 -13.960 1.00 90.56 195 ALA A CA 1
ATOM 1493 C C . ALA A 1 195 ? 13.697 11.589 -14.628 1.00 90.56 195 ALA A C 1
ATOM 1495 O O . ALA A 1 195 ? 13.812 11.597 -15.848 1.00 90.56 195 ALA A O 1
ATOM 1496 N N . CYS A 1 196 ? 14.510 12.301 -13.840 1.00 89.19 196 CYS A N 1
ATOM 1497 C CA . CYS A 1 196 ? 15.589 13.128 -14.377 1.00 89.19 196 CYS A CA 1
ATOM 1498 C C . CYS A 1 196 ? 16.665 12.297 -15.089 1.00 89.19 196 CYS A C 1
ATOM 1500 O O . CYS A 1 196 ? 17.166 12.732 -16.118 1.00 89.19 196 CYS A O 1
ATOM 1502 N N . SER A 1 197 ? 17.020 11.116 -14.567 1.00 84.56 197 SER A N 1
ATOM 1503 C CA . SER A 1 197 ? 18.039 10.258 -15.193 1.00 84.56 197 SER A CA 1
ATOM 1504 C C . SER A 1 197 ? 17.591 9.622 -16.507 1.00 84.56 197 SER A C 1
ATOM 1506 O O . SER A 1 197 ? 18.440 9.274 -17.318 1.00 84.56 197 SER A O 1
ATOM 1508 N N . VAL A 1 198 ? 16.282 9.464 -16.715 1.00 85.50 198 VAL A N 1
ATOM 1509 C CA . VAL A 1 198 ? 15.725 8.804 -17.908 1.00 85.50 198 VAL A CA 1
ATOM 1510 C C . VAL A 1 198 ? 15.079 9.781 -18.890 1.00 85.50 198 VAL A C 1
ATOM 1512 O O . VAL A 1 198 ? 14.752 9.394 -20.004 1.00 85.50 198 VAL A O 1
ATOM 1515 N N . GLY A 1 199 ? 14.903 11.049 -18.506 1.00 82.56 199 GLY A N 1
ATOM 1516 C CA . GLY A 1 199 ? 14.165 12.045 -19.288 1.00 82.56 199 GLY A CA 1
ATOM 1517 C C . GLY A 1 199 ? 14.794 12.428 -20.631 1.00 82.56 199 GLY A C 1
ATOM 1518 O O . GLY A 1 199 ? 14.138 13.093 -21.422 1.00 82.56 199 GLY A O 1
ATOM 1519 N N . SER A 1 200 ? 16.039 12.025 -20.893 1.00 79.50 200 SER A N 1
ATOM 1520 C CA . SER A 1 200 ? 16.732 12.237 -22.170 1.00 79.50 200 SER A CA 1
ATOM 1521 C C . SER A 1 200 ? 16.734 11.005 -23.079 1.00 79.50 200 SER A C 1
ATOM 1523 O O . SER A 1 200 ? 17.484 10.980 -24.049 1.00 79.50 200 SER A O 1
ATOM 1525 N N . VAL A 1 201 ? 15.981 9.956 -22.741 1.00 85.06 201 VAL A N 1
ATOM 1526 C CA . VAL A 1 201 ? 15.915 8.736 -23.548 1.00 85.06 201 VAL A CA 1
ATOM 1527 C C . VAL A 1 201 ? 14.627 8.735 -24.363 1.00 85.06 201 VAL A C 1
ATOM 1529 O O . VAL A 1 201 ? 13.545 8.533 -23.816 1.00 85.06 201 VAL A O 1
ATOM 1532 N N . ASP A 1 202 ? 14.760 8.869 -25.682 1.00 84.44 202 ASP A N 1
ATOM 1533 C CA . ASP A 1 202 ? 13.627 8.989 -26.611 1.00 84.44 202 ASP A CA 1
ATOM 1534 C C . ASP A 1 202 ? 12.665 7.791 -26.585 1.00 84.44 202 ASP A C 1
ATOM 1536 O O . ASP A 1 202 ? 11.467 7.942 -26.814 1.00 84.44 202 ASP A O 1
ATOM 1540 N N . ASN A 1 203 ? 13.165 6.603 -26.241 1.00 86.19 203 ASN A N 1
ATOM 1541 C CA . ASN A 1 203 ? 12.394 5.360 -26.276 1.00 86.19 203 ASN A CA 1
ATOM 1542 C C . ASN A 1 203 ? 12.088 4.772 -24.903 1.00 86.19 203 ASN A C 1
ATOM 1544 O O . ASN A 1 203 ? 11.796 3.582 -24.778 1.00 86.19 203 ASN A O 1
ATOM 1548 N N . LEU A 1 204 ? 12.156 5.589 -23.855 1.00 90.69 204 LEU A N 1
ATOM 1549 C CA . LEU A 1 204 ? 11.772 5.172 -22.518 1.00 90.69 204 LEU A CA 1
ATOM 1550 C C . LEU A 1 204 ? 10.636 6.048 -21.997 1.00 90.69 204 LEU A C 1
ATOM 1552 O O . LEU A 1 204 ? 10.777 7.245 -21.764 1.00 90.69 204 LEU A O 1
ATOM 1556 N N . VAL A 1 205 ? 9.499 5.410 -21.744 1.00 92.12 205 VAL A N 1
ATOM 1557 C CA . VAL A 1 205 ? 8.340 6.007 -21.092 1.00 92.12 205 VAL A CA 1
ATOM 1558 C C . VAL A 1 205 ? 8.399 5.677 -19.607 1.00 92.12 205 VAL A C 1
ATOM 1560 O O . VAL A 1 205 ? 8.109 4.558 -19.186 1.00 92.12 205 VAL A O 1
ATOM 1563 N N . TYR A 1 206 ? 8.777 6.663 -18.797 1.00 93.50 206 TYR A N 1
ATOM 1564 C CA . TYR A 1 206 ? 8.810 6.529 -17.344 1.00 93.50 206 TYR A CA 1
ATOM 1565 C C . TYR A 1 206 ? 7.517 7.054 -16.723 1.00 93.50 206 TYR A C 1
ATOM 1567 O O . TYR A 1 206 ? 7.199 8.240 -16.820 1.00 93.50 206 TYR A O 1
ATOM 1575 N N . ILE A 1 207 ? 6.781 6.174 -16.049 1.00 94.25 207 ILE A N 1
ATOM 1576 C CA . ILE A 1 207 ? 5.504 6.485 -15.409 1.00 94.25 207 ILE A CA 1
ATOM 1577 C C . ILE A 1 207 ? 5.675 6.368 -13.898 1.00 94.25 207 ILE A C 1
ATOM 1579 O O . ILE A 1 207 ? 5.576 5.288 -13.319 1.00 94.25 207 ILE A O 1
ATOM 1583 N N . ALA A 1 208 ? 5.899 7.503 -13.240 1.00 94.19 208 ALA A N 1
ATOM 1584 C CA . ALA A 1 208 ? 5.872 7.588 -11.786 1.00 94.19 208 ALA A CA 1
ATOM 1585 C C . ALA A 1 208 ? 4.422 7.622 -11.285 1.00 94.19 208 ALA A C 1
ATOM 1587 O O . ALA A 1 208 ? 3.718 8.611 -11.482 1.00 94.19 208 ALA A O 1
ATOM 1588 N N . SER A 1 209 ? 3.997 6.573 -10.585 1.00 93.25 209 SER A N 1
ATOM 1589 C CA . SER A 1 209 ? 2.662 6.464 -10.000 1.00 93.25 209 SER A CA 1
ATOM 1590 C C . SER A 1 209 ? 2.710 6.491 -8.474 1.00 93.25 209 SER A C 1
ATOM 1592 O O . SER A 1 209 ? 3.688 6.087 -7.835 1.00 93.25 209 SER A O 1
ATOM 1594 N N . ASP A 1 210 ? 1.647 7.009 -7.871 1.00 91.62 210 ASP A N 1
ATOM 1595 C CA . ASP A 1 210 ? 1.448 6.968 -6.429 1.00 91.62 210 ASP A CA 1
ATOM 1596 C C . ASP A 1 210 ? 0.626 5.729 -6.061 1.00 91.62 210 ASP A C 1
ATOM 1598 O O . ASP A 1 210 ? -0.329 5.360 -6.741 1.00 91.62 210 ASP A O 1
ATOM 1602 N N . CYS A 1 211 ? 0.969 5.093 -4.945 1.00 89.38 211 CYS A N 1
ATOM 1603 C CA . CYS A 1 211 ? 0.179 4.004 -4.394 1.00 89.38 211 CYS A CA 1
ATOM 1604 C C . CYS A 1 211 ? -1.209 4.525 -3.993 1.00 89.38 211 CYS A C 1
ATOM 1606 O O . CYS A 1 211 ? -1.355 5.241 -2.997 1.00 89.38 211 CYS A O 1
ATOM 1608 N N . TYR A 1 212 ? -2.245 4.136 -4.738 1.00 87.81 212 TYR A N 1
ATOM 1609 C CA . TYR A 1 212 ? -3.614 4.585 -4.476 1.00 87.81 212 TYR A CA 1
ATOM 1610 C C . TYR A 1 212 ? -4.145 4.157 -3.107 1.00 87.81 212 TYR A C 1
ATOM 1612 O O . TYR A 1 212 ? -4.939 4.886 -2.519 1.00 87.81 212 TYR A O 1
ATOM 1620 N N . LEU A 1 213 ? -3.664 3.044 -2.540 1.00 84.31 213 LEU A N 1
ATOM 1621 C CA . LEU A 1 213 ? -3.999 2.673 -1.162 1.00 84.31 213 LEU A CA 1
ATOM 1622 C C . LEU A 1 213 ? -3.454 3.701 -0.157 1.00 84.31 213 LEU A C 1
ATOM 1624 O O . LEU A 1 213 ? -4.149 4.095 0.778 1.00 84.31 213 LEU A O 1
ATOM 1628 N N . HIS A 1 214 ? -2.224 4.175 -0.361 1.00 85.69 214 HIS A N 1
ATOM 1629 C CA . HIS A 1 214 ? -1.641 5.219 0.478 1.00 85.69 214 HIS A CA 1
ATOM 1630 C C . HIS A 1 214 ? -2.373 6.559 0.304 1.00 85.69 214 HIS A C 1
ATOM 1632 O O . HIS A 1 214 ? -2.618 7.266 1.286 1.00 85.69 214 HIS A O 1
ATOM 1638 N N . VAL A 1 215 ? -2.765 6.898 -0.931 1.00 88.06 215 VAL A N 1
ATOM 1639 C CA . VAL A 1 215 ? -3.595 8.082 -1.219 1.00 88.06 215 VAL A CA 1
ATOM 1640 C C . VAL A 1 215 ? -4.939 7.981 -0.499 1.00 88.06 215 VAL A C 1
ATOM 1642 O O . VAL A 1 215 ? -5.328 8.922 0.189 1.00 88.06 215 VAL A O 1
ATOM 1645 N N . PHE A 1 216 ? -5.603 6.826 -0.568 1.00 89.31 216 PHE A N 1
ATOM 1646 C CA . PHE A 1 216 ? -6.845 6.555 0.152 1.00 89.31 216 PHE A CA 1
ATOM 1647 C C . PHE A 1 216 ? -6.670 6.717 1.667 1.00 89.31 216 PHE A C 1
ATOM 1649 O O . PHE A 1 216 ? -7.413 7.463 2.299 1.00 89.31 216 PHE A O 1
ATOM 1656 N N . HIS A 1 217 ? -5.643 6.103 2.261 1.00 88.19 217 HIS A N 1
ATOM 1657 C CA . HIS A 1 217 ? -5.345 6.279 3.684 1.00 88.19 217 HIS A CA 1
ATOM 1658 C C . HIS A 1 217 ? -5.076 7.742 4.061 1.00 88.19 217 HIS A C 1
ATOM 1660 O O . HIS A 1 217 ? -5.456 8.170 5.150 1.00 88.19 217 HIS A O 1
ATOM 1666 N N . SER A 1 218 ? -4.453 8.520 3.178 1.00 89.56 218 SER A N 1
ATOM 1667 C CA . SER A 1 218 ? -4.244 9.954 3.398 1.00 89.56 218 SER A CA 1
ATOM 1668 C C . SER A 1 218 ? -5.555 10.738 3.342 1.00 89.56 218 SER A C 1
ATOM 1670 O O . SER A 1 218 ? -5.772 11.606 4.182 1.00 89.56 218 SER A O 1
ATOM 1672 N N . ALA A 1 219 ? -6.454 10.404 2.412 1.00 91.69 219 ALA A N 1
ATOM 1673 C CA . ALA A 1 219 ? -7.779 11.011 2.331 1.00 91.69 219 ALA A CA 1
ATOM 1674 C C . ALA A 1 219 ? -8.611 10.722 3.591 1.00 91.69 219 ALA A C 1
ATOM 1676 O O . ALA A 1 219 ? -9.154 11.647 4.193 1.00 91.69 219 ALA A O 1
ATOM 1677 N N . VAL A 1 220 ? -8.630 9.463 4.048 1.00 93.81 220 VAL A N 1
ATOM 1678 C CA . VAL A 1 220 ? -9.309 9.069 5.293 1.00 93.81 220 VAL A CA 1
ATOM 1679 C C . VAL A 1 220 ? -8.731 9.823 6.491 1.00 93.81 220 VAL A C 1
ATOM 1681 O O . VAL A 1 220 ? -9.486 10.358 7.297 1.00 93.81 220 VAL A O 1
ATOM 1684 N N . ARG A 1 221 ? -7.400 9.945 6.594 1.00 93.75 221 ARG A N 1
ATOM 1685 C CA . ARG A 1 221 ? -6.759 10.743 7.651 1.00 93.75 221 ARG A CA 1
ATOM 1686 C C . ARG A 1 221 ? -7.259 12.187 7.661 1.00 93.75 221 ARG A C 1
ATOM 1688 O O . ARG A 1 221 ? -7.548 12.703 8.735 1.00 93.75 221 ARG A O 1
ATOM 1695 N N . SER A 1 222 ? -7.339 12.836 6.501 1.00 94.00 222 SER A N 1
ATOM 1696 C CA . SER A 1 222 ? -7.837 14.213 6.404 1.00 94.00 222 SER A CA 1
ATOM 1697 C C . SER A 1 222 ? -9.284 14.330 6.886 1.00 94.00 222 SER A C 1
ATOM 1699 O O . SER A 1 222 ? -9.599 15.261 7.621 1.00 94.00 222 SER A O 1
ATOM 1701 N N . GLY A 1 223 ? -10.137 13.359 6.540 1.00 96.00 223 GLY A N 1
ATOM 1702 C CA . GLY A 1 223 ? -11.507 13.280 7.054 1.00 96.00 223 GLY A CA 1
ATOM 1703 C C . GLY A 1 223 ? -11.556 13.143 8.577 1.00 96.00 223 GLY A C 1
ATOM 1704 O O . GLY A 1 223 ? -12.265 13.896 9.230 1.00 96.00 223 GLY A O 1
ATOM 1705 N N . LEU A 1 224 ? -10.735 12.263 9.156 1.00 94.56 224 LEU A N 1
ATOM 1706 C CA . LEU A 1 224 ? -10.664 12.066 10.609 1.00 94.56 224 LEU A CA 1
ATOM 1707 C C . LEU A 1 224 ? -10.195 13.321 11.358 1.00 94.56 224 LEU A C 1
ATOM 1709 O O . LEU A 1 224 ? -10.706 13.618 12.431 1.00 94.56 224 LEU A O 1
ATOM 1713 N N . VAL A 1 225 ? -9.250 14.078 10.790 1.00 95.31 225 VAL A N 1
ATOM 1714 C CA . VAL A 1 225 ? -8.822 15.366 11.364 1.00 95.31 225 VAL A CA 1
ATOM 1715 C C . VAL A 1 225 ? -9.973 16.370 11.361 1.00 95.31 225 VAL A C 1
ATOM 1717 O O . VAL A 1 225 ? -10.173 17.062 12.354 1.00 95.31 225 VAL A O 1
ATOM 1720 N N . LEU A 1 226 ? -10.753 16.427 10.277 1.00 96.81 226 LEU A N 1
ATOM 1721 C CA . LEU A 1 226 ? -11.944 17.274 10.220 1.00 96.81 226 LEU A CA 1
ATOM 1722 C C . LEU A 1 226 ? -12.991 16.838 11.255 1.00 96.81 226 LEU A C 1
ATOM 1724 O O . LEU A 1 226 ? -13.584 17.689 11.911 1.00 96.81 226 LEU A O 1
ATOM 1728 N N . THR A 1 227 ? -13.191 15.532 11.443 1.00 95.50 227 THR A N 1
ATOM 1729 C CA . THR A 1 227 ? -14.071 14.996 12.490 1.00 95.50 227 THR A CA 1
ATOM 1730 C C . THR A 1 227 ? -13.624 15.439 13.884 1.00 95.50 227 THR A C 1
ATOM 1732 O O . THR A 1 227 ? -14.456 15.908 14.655 1.00 95.50 227 THR A O 1
ATOM 1735 N N . ASP A 1 228 ? -12.328 15.358 14.198 1.00 95.25 228 ASP A N 1
ATOM 1736 C CA . ASP A 1 228 ? -11.778 15.824 15.480 1.00 95.25 228 ASP A CA 1
ATOM 1737 C C . ASP A 1 228 ? -12.019 17.336 15.687 1.00 95.25 228 ASP A C 1
ATOM 1739 O O . ASP A 1 228 ? -12.381 17.769 16.786 1.00 95.25 228 ASP A O 1
ATOM 1743 N N . SER A 1 229 ? -11.872 18.145 14.629 1.00 94.81 229 SER A N 1
ATOM 1744 C CA . SER A 1 229 ? -12.188 19.580 14.662 1.00 94.81 229 SER A CA 1
ATOM 1745 C C . SER A 1 229 ? -13.669 19.832 14.944 1.00 94.81 229 SER A C 1
ATOM 1747 O O . SER A 1 229 ? -13.988 20.586 15.859 1.00 94.81 229 SER A O 1
ATOM 1749 N N . LEU A 1 230 ? -14.572 19.152 14.232 1.00 95.62 230 LEU A N 1
ATOM 1750 C CA . LEU A 1 230 ? -16.018 19.291 14.432 1.00 95.62 230 LEU A CA 1
ATOM 1751 C C . LEU A 1 230 ? -16.448 18.871 15.843 1.00 95.62 230 LEU A C 1
ATOM 1753 O O . LEU A 1 230 ? -17.245 19.559 16.472 1.00 95.62 230 LEU A O 1
ATOM 1757 N N . ILE A 1 231 ? -15.897 17.776 16.375 1.00 94.25 231 ILE A N 1
ATOM 1758 C CA . ILE A 1 231 ? -16.163 17.338 17.754 1.00 94.25 231 ILE A CA 1
ATOM 1759 C C . ILE A 1 231 ? -15.748 18.425 18.751 1.00 94.25 231 ILE A C 1
ATOM 1761 O O . ILE A 1 231 ? -16.505 18.738 19.669 1.00 94.25 231 ILE A O 1
ATOM 1765 N N . SER A 1 232 ? -14.571 19.017 18.544 1.00 91.62 232 SER A N 1
ATOM 1766 C CA . SER A 1 232 ? -14.034 20.072 19.409 1.00 91.62 232 SER A CA 1
ATOM 1767 C C . SER A 1 232 ? -14.837 21.376 19.338 1.00 91.62 232 SER A C 1
ATOM 1769 O O . SER A 1 232 ? -14.861 22.128 20.309 1.00 91.62 232 SER A O 1
ATOM 1771 N N . GLU A 1 233 ? -15.477 21.661 18.203 1.00 94.75 233 GLU A N 1
ATOM 1772 C CA . GLU A 1 233 ? -16.331 22.840 18.016 1.00 94.75 233 GLU A CA 1
ATOM 1773 C C . GLU A 1 233 ? -17.749 22.634 18.565 1.00 94.75 233 GLU A C 1
ATOM 1775 O O . GLU A 1 233 ? -18.334 23.555 19.133 1.00 94.75 233 GLU A O 1
ATOM 1780 N N . CYS A 1 234 ? -18.316 21.435 18.404 1.00 95.62 234 CYS A N 1
ATOM 1781 C CA . CYS A 1 234 ? -19.697 21.147 18.792 1.00 95.62 234 CYS A CA 1
ATOM 1782 C C . CYS A 1 234 ? -19.865 20.773 20.269 1.00 95.62 234 CYS A C 1
ATOM 1784 O O . CYS A 1 234 ? -20.963 20.920 20.807 1.00 95.62 234 CYS A O 1
ATOM 1786 N N . PHE A 1 235 ? -18.819 20.271 20.928 1.00 94.75 235 PHE A N 1
ATOM 1787 C CA . PHE A 1 235 ? -18.913 19.760 22.293 1.00 94.75 235 PHE A CA 1
ATOM 1788 C C . PHE A 1 235 ? -17.816 20.333 23.186 1.00 94.75 235 PHE A C 1
ATOM 1790 O O . PHE A 1 235 ? -16.660 20.464 22.790 1.00 94.75 235 PHE A O 1
ATOM 1797 N N . SER A 1 236 ? -18.171 20.641 24.435 1.00 91.75 236 SER A N 1
ATOM 1798 C CA . SER A 1 236 ? -17.181 21.062 25.424 1.00 91.75 236 SER A CA 1
ATOM 1799 C C . SER A 1 236 ? -16.345 19.870 25.901 1.00 91.75 236 SER A C 1
ATOM 1801 O O . SER A 1 236 ? -16.787 18.716 25.878 1.00 91.75 236 SER A O 1
ATOM 1803 N N . LYS A 1 237 ? -15.127 20.140 26.382 1.00 89.25 237 LYS A N 1
ATOM 1804 C CA . LYS A 1 237 ? -14.239 19.092 26.911 1.00 89.25 237 LYS A CA 1
ATOM 1805 C C . LYS A 1 237 ? -14.843 18.365 28.111 1.00 89.25 237 LYS A C 1
ATOM 1807 O O . LYS A 1 237 ? -14.577 17.178 28.286 1.00 89.25 237 LYS A O 1
ATOM 1812 N N . GLU A 1 238 ? -15.658 19.056 28.905 1.00 90.69 238 GLU A N 1
ATOM 1813 C CA . GLU A 1 238 ? -16.382 18.486 30.043 1.00 90.69 238 GLU A CA 1
ATOM 1814 C C . GLU A 1 238 ? -17.407 17.448 29.578 1.00 90.69 238 GLU A C 1
ATOM 1816 O O . GLU A 1 238 ? -17.480 16.369 30.160 1.00 90.69 238 GLU A O 1
ATOM 1821 N N . VAL A 1 239 ? -18.149 17.735 28.500 1.00 89.12 239 VAL A N 1
ATOM 1822 C CA . VAL A 1 239 ? -19.118 16.793 27.912 1.00 89.12 239 VAL A CA 1
ATOM 1823 C C . VAL A 1 239 ? -18.408 15.579 27.321 1.00 89.12 239 VAL A C 1
ATOM 1825 O O . VAL A 1 239 ? -18.860 14.449 27.490 1.00 89.12 239 VAL A O 1
ATOM 1828 N N . LEU A 1 240 ? -17.283 15.803 26.643 1.00 86.69 240 LEU A N 1
ATOM 1829 C CA . LEU A 1 240 ? -16.533 14.742 25.977 1.00 86.69 240 LEU A CA 1
ATOM 1830 C C . LEU A 1 240 ? -15.700 13.887 26.932 1.00 86.69 240 LEU A C 1
ATOM 1832 O O . LEU A 1 240 ? -15.211 12.847 26.506 1.00 86.69 240 LEU A O 1
ATOM 1836 N N . GLY A 1 241 ? -15.462 14.311 28.176 1.00 86.12 241 GLY A N 1
ATOM 1837 C CA . GLY A 1 241 ? -14.671 13.542 29.144 1.00 86.12 241 GLY A CA 1
ATOM 1838 C C . GLY A 1 241 ? -13.257 13.186 28.658 1.00 86.12 241 GLY A C 1
ATOM 1839 O O . GLY A 1 241 ? -12.721 12.145 29.031 1.00 86.12 241 GLY A O 1
ATOM 1840 N N . GLY A 1 242 ? -12.661 14.013 27.790 1.00 82.38 242 GLY A N 1
ATOM 1841 C CA . GLY A 1 242 ? -11.342 13.758 27.192 1.00 82.38 242 GLY A CA 1
ATOM 1842 C C . GLY A 1 242 ? -11.334 12.866 25.940 1.00 82.38 242 GLY A C 1
ATOM 1843 O O . GLY A 1 242 ? -10.259 12.454 25.503 1.00 82.38 242 GLY A O 1
ATOM 1844 N N . PHE A 1 243 ? -12.496 12.580 25.345 1.00 86.50 243 PHE A N 1
ATOM 1845 C CA . PHE A 1 243 ? -12.636 11.875 24.063 1.00 86.50 243 PHE A CA 1
ATOM 1846 C C . PHE A 1 243 ? -12.809 12.852 22.881 1.00 86.50 243 PHE A C 1
ATOM 1848 O O . PHE A 1 243 ? -13.706 12.707 22.058 1.00 86.50 243 PHE A O 1
ATOM 1855 N N . ASP A 1 244 ? -11.938 13.861 22.794 1.00 89.88 244 ASP A N 1
ATOM 1856 C CA . ASP A 1 244 ? -11.943 14.899 21.746 1.00 89.88 244 ASP A CA 1
ATOM 1857 C C . ASP A 1 244 ? -11.302 14.456 20.421 1.00 89.88 244 ASP A C 1
ATOM 1859 O O . ASP A 1 244 ? -11.427 15.134 19.404 1.00 89.88 244 ASP A O 1
ATOM 1863 N N . LYS A 1 245 ? -10.637 13.295 20.418 1.00 93.25 245 LYS A N 1
ATOM 1864 C CA . LYS A 1 245 ? -10.017 12.694 19.232 1.00 93.25 245 LYS A CA 1
ATOM 1865 C C . LYS A 1 245 ? -10.703 11.390 18.879 1.00 93.25 245 LYS A C 1
ATOM 1867 O O . LYS A 1 245 ? -10.468 10.363 19.525 1.00 93.25 245 LYS A O 1
ATOM 1872 N N . TYR A 1 246 ? -11.511 11.413 17.833 1.00 93.38 246 TYR A N 1
ATOM 1873 C CA . TYR A 1 246 ? -12.322 10.299 17.374 1.00 93.38 246 TYR A CA 1
ATOM 1874 C C . TYR A 1 246 ? -11.476 9.064 17.065 1.00 93.38 246 TYR A C 1
ATOM 1876 O O . TYR A 1 246 ? -11.636 8.018 17.698 1.00 93.38 246 TYR A O 1
ATOM 1884 N N . TYR A 1 247 ? -10.493 9.201 16.168 1.00 93.38 247 TYR A N 1
ATOM 1885 C CA . TYR A 1 247 ? -9.645 8.077 15.768 1.00 93.38 247 TYR A CA 1
ATOM 1886 C C . TYR A 1 247 ? -8.887 7.476 16.957 1.00 93.38 247 TYR A C 1
ATOM 1888 O O . TYR A 1 247 ? -8.786 6.257 17.089 1.00 93.38 247 TYR A O 1
ATOM 1896 N N . ALA A 1 248 ? -8.349 8.322 17.840 1.00 91.56 248 ALA A N 1
ATOM 1897 C CA . ALA A 1 248 ? -7.605 7.856 19.007 1.00 91.56 248 ALA A CA 1
ATOM 1898 C C . ALA A 1 248 ? -8.511 7.093 19.986 1.00 91.56 248 ALA A C 1
ATOM 1900 O O . ALA A 1 248 ? -8.086 6.091 20.560 1.00 91.56 248 ALA A O 1
ATOM 1901 N N . SER A 1 249 ? -9.751 7.549 20.154 1.00 92.06 249 SER A N 1
ATOM 1902 C CA . SER A 1 249 ? -10.757 6.911 21.008 1.00 92.06 249 SER A CA 1
ATOM 1903 C C . SER A 1 249 ? -11.166 5.551 20.450 1.00 92.06 249 SER A C 1
ATOM 1905 O O . SER A 1 249 ? -11.121 4.551 21.168 1.00 92.06 249 SER A O 1
ATOM 1907 N N . LEU A 1 250 ? -11.448 5.490 19.146 1.00 92.69 250 LEU A N 1
ATOM 1908 C CA . LEU A 1 250 ? -11.757 4.247 18.446 1.00 92.69 250 LEU A CA 1
ATOM 1909 C C . LEU A 1 250 ? -10.593 3.250 18.520 1.00 92.69 250 LEU A C 1
ATOM 1911 O O . LEU A 1 250 ? -10.785 2.084 18.861 1.00 92.69 250 LEU A O 1
ATOM 1915 N N . ALA A 1 251 ? -9.368 3.710 18.254 1.00 92.12 251 ALA A N 1
ATOM 1916 C CA . ALA A 1 251 ? -8.181 2.867 18.305 1.00 92.12 251 ALA A CA 1
ATOM 1917 C C . ALA A 1 251 ? -7.940 2.302 19.712 1.00 92.12 251 ALA A C 1
ATOM 1919 O O . ALA A 1 251 ? -7.618 1.122 19.846 1.00 92.12 251 ALA A O 1
ATOM 1920 N N . LYS A 1 252 ? -8.118 3.110 20.766 1.00 89.75 252 LYS A N 1
ATOM 1921 C CA . LYS A 1 252 ? -8.035 2.638 22.157 1.00 89.75 252 LYS A CA 1
ATOM 1922 C C . LYS A 1 252 ? -9.071 1.552 22.428 1.00 89.75 252 LYS A C 1
ATOM 1924 O O . LYS A 1 252 ? -8.700 0.488 22.909 1.00 89.75 252 LYS A O 1
ATOM 1929 N N . LEU A 1 253 ? -10.331 1.791 22.072 1.00 89.56 253 LEU A N 1
ATOM 1930 C CA . LEU A 1 253 ? -11.425 0.845 22.283 1.00 89.56 253 LEU A CA 1
ATOM 1931 C C . LEU A 1 253 ? -11.159 -0.506 21.604 1.00 89.56 253 LEU A C 1
ATOM 1933 O O . LEU A 1 253 ? -11.220 -1.556 22.242 1.00 89.56 253 LEU A O 1
ATOM 1937 N N . VAL A 1 254 ? -10.798 -0.472 20.321 1.00 92.00 254 VAL A N 1
ATOM 1938 C CA . VAL A 1 254 ? -10.489 -1.672 19.534 1.00 92.00 254 VAL A CA 1
ATOM 1939 C C . VAL A 1 254 ? -9.269 -2.405 20.083 1.00 92.00 254 VAL A C 1
ATOM 1941 O O . VAL A 1 254 ? -9.280 -3.631 20.177 1.00 92.00 254 VAL A O 1
ATOM 1944 N N . ASN A 1 255 ? -8.209 -1.687 20.456 1.00 89.12 255 ASN A N 1
ATOM 1945 C CA . ASN A 1 255 ? -7.004 -2.324 20.981 1.00 89.12 255 ASN A CA 1
ATOM 1946 C C . ASN A 1 255 ? -7.238 -2.935 22.367 1.00 89.12 255 ASN A C 1
ATOM 1948 O O . ASN A 1 255 ? -6.783 -4.053 22.593 1.00 89.12 255 ASN A O 1
ATOM 1952 N N . VAL A 1 256 ? -8.015 -2.282 23.240 1.00 86.88 256 VAL A N 1
ATOM 1953 C CA . VAL A 1 256 ? -8.459 -2.857 24.522 1.00 86.88 256 VAL A CA 1
ATOM 1954 C C . VAL A 1 256 ? -9.254 -4.137 24.286 1.00 86.88 256 VAL A C 1
ATOM 1956 O O . VAL A 1 256 ? -8.961 -5.155 24.909 1.00 86.88 256 VAL A O 1
ATOM 1959 N N . TRP A 1 257 ? -10.207 -4.126 23.347 1.00 89.38 257 TRP A N 1
ATOM 1960 C CA . TRP A 1 257 ? -10.955 -5.332 22.986 1.00 89.38 257 TRP A CA 1
ATOM 1961 C C . TRP A 1 257 ? -10.023 -6.460 22.548 1.00 89.38 257 TRP A C 1
ATOM 1963 O O . TRP A 1 257 ? -10.164 -7.592 22.996 1.00 89.38 257 TRP A O 1
ATOM 1973 N N . ARG A 1 258 ? -9.060 -6.171 21.667 1.00 89.62 258 ARG A N 1
ATOM 1974 C CA . ARG A 1 258 ? -8.123 -7.178 21.146 1.00 89.62 258 ARG A CA 1
ATOM 1975 C C . ARG A 1 258 ? -7.200 -7.726 22.231 1.00 89.62 258 ARG A C 1
ATOM 1977 O O . ARG A 1 258 ? -6.949 -8.925 22.247 1.00 89.62 258 ARG A O 1
ATOM 1984 N N . GLU A 1 259 ? -6.712 -6.871 23.122 1.00 89.25 259 GLU A N 1
ATOM 1985 C CA . GLU A 1 259 ? -5.851 -7.270 24.237 1.00 89.25 259 GLU A CA 1
ATOM 1986 C C . GLU A 1 259 ? -6.613 -8.122 25.259 1.00 89.25 259 GLU A C 1
ATOM 1988 O O . GLU A 1 259 ? -6.107 -9.135 25.738 1.00 89.25 259 GLU A O 1
ATOM 1993 N N . LYS A 1 260 ? -7.858 -7.742 25.564 1.00 90.19 260 LYS A N 1
ATOM 1994 C CA . LYS A 1 260 ? -8.718 -8.409 26.550 1.00 90.19 260 LYS A CA 1
ATOM 1995 C C . LYS A 1 260 ? -9.749 -9.339 25.911 1.00 90.19 260 LYS A C 1
ATOM 1997 O O . LYS A 1 260 ? -10.771 -9.651 26.515 1.00 90.19 260 LYS A O 1
ATOM 2002 N N . ALA A 1 261 ? -9.469 -9.819 24.703 1.00 90.19 261 ALA A N 1
ATOM 2003 C CA . ALA A 1 261 ? -10.419 -10.543 23.865 1.00 90.19 261 ALA A CA 1
ATOM 2004 C C . ALA A 1 261 ? -11.139 -11.683 24.600 1.00 90.19 261 ALA A C 1
ATOM 2006 O O . ALA A 1 261 ? -12.362 -11.740 24.588 1.00 90.19 261 ALA A O 1
ATOM 2007 N N . SER A 1 262 ? -10.394 -12.549 25.292 1.00 90.56 262 SER A N 1
ATOM 2008 C CA . SER A 1 262 ? -10.971 -13.673 26.047 1.00 90.56 262 SER A CA 1
ATOM 2009 C C . SER A 1 262 ? -11.961 -13.216 27.130 1.00 90.56 262 SER A C 1
ATOM 2011 O O . SER A 1 262 ? -13.039 -13.785 27.278 1.00 90.56 262 SER A O 1
ATOM 2013 N N . GLN A 1 263 ? -11.634 -12.137 27.846 1.00 92.38 263 GLN A N 1
ATOM 2014 C CA . GLN A 1 263 ? -12.477 -11.589 28.913 1.00 92.38 263 GLN A CA 1
ATOM 2015 C C . GLN A 1 263 ? -13.745 -10.955 28.341 1.00 92.38 263 GLN A C 1
ATOM 2017 O O . GLN A 1 263 ? -14.825 -11.151 28.889 1.00 92.38 263 GLN A O 1
ATOM 2022 N N . VAL A 1 264 ? -13.616 -10.236 27.224 1.00 91.38 264 VAL A N 1
ATOM 2023 C CA . VAL A 1 264 ? -14.756 -9.622 26.538 1.00 91.38 264 VAL A CA 1
ATOM 2024 C C . VAL A 1 264 ? -15.688 -10.683 25.950 1.00 91.38 264 VAL A C 1
ATOM 2026 O O . VAL A 1 264 ? -16.898 -10.560 26.094 1.00 91.38 264 VAL A O 1
ATOM 2029 N N . MET A 1 265 ? -15.152 -11.745 25.340 1.00 90.81 265 MET A N 1
ATOM 2030 C CA . MET A 1 265 ? -15.957 -12.864 24.832 1.00 90.81 265 MET A CA 1
ATOM 2031 C C . MET A 1 265 ? -16.686 -13.603 25.946 1.00 90.81 265 MET A C 1
ATOM 2033 O O . MET A 1 265 ? -17.872 -13.877 25.817 1.00 90.81 265 MET A O 1
ATOM 2037 N N . LYS A 1 266 ? -16.011 -13.868 27.068 1.00 92.19 266 LYS A N 1
ATOM 2038 C CA . LYS A 1 266 ? -16.668 -14.469 28.229 1.00 92.19 266 LYS A CA 1
ATOM 2039 C C . LYS A 1 266 ? -17.806 -13.584 28.747 1.00 92.19 266 LYS A C 1
ATOM 2041 O O . LYS A 1 266 ? -18.900 -14.080 28.979 1.00 92.19 266 LYS A O 1
ATOM 2046 N N . ALA A 1 267 ? -17.565 -12.280 28.880 1.00 93.25 267 ALA A N 1
ATOM 2047 C CA . ALA A 1 267 ? -18.598 -11.327 29.283 1.00 93.25 267 ALA A CA 1
ATOM 2048 C C . ALA A 1 267 ? -19.767 -11.287 28.281 1.00 93.25 267 ALA A C 1
ATOM 2050 O O . ALA A 1 267 ? -20.927 -11.192 28.676 1.00 93.25 267 ALA A O 1
ATOM 2051 N N . TRP A 1 268 ? -19.474 -11.414 26.984 1.00 93.56 268 TRP A N 1
ATOM 2052 C CA . TRP A 1 268 ? -20.500 -11.544 25.953 1.00 93.56 268 TRP A CA 1
ATOM 2053 C C . TRP A 1 268 ? -21.352 -12.795 26.154 1.00 93.56 268 TRP A C 1
ATOM 2055 O O . TRP A 1 268 ? -22.577 -12.703 26.124 1.00 93.56 268 TRP A O 1
ATOM 2065 N N . ASP A 1 269 ? -20.738 -13.950 26.398 1.00 92.38 269 ASP A N 1
ATOM 2066 C CA . ASP A 1 269 ? -21.468 -15.192 26.655 1.00 92.38 269 ASP A CA 1
ATOM 2067 C C . ASP A 1 269 ? -22.308 -15.107 27.940 1.00 92.38 269 ASP A C 1
ATOM 2069 O O . ASP A 1 269 ? -23.467 -15.527 27.939 1.00 92.38 269 ASP A O 1
ATOM 2073 N N . ASP A 1 270 ? -21.783 -14.485 28.998 1.00 92.75 270 ASP A N 1
ATOM 2074 C CA . ASP A 1 270 ? -22.501 -14.277 30.261 1.00 92.75 270 ASP A CA 1
ATOM 2075 C C . ASP A 1 270 ? -23.750 -13.391 30.070 1.00 92.75 270 ASP A C 1
ATOM 2077 O O . ASP A 1 270 ? -24.823 -13.680 30.604 1.00 92.75 270 ASP A O 1
ATOM 2081 N N . HIS A 1 271 ? -23.636 -12.310 29.290 1.00 92.19 271 HIS A N 1
ATOM 2082 C CA . HIS A 1 271 ? -24.727 -11.356 29.078 1.00 92.19 271 HIS A CA 1
ATOM 2083 C C . HIS A 1 271 ? -25.691 -11.748 27.951 1.00 92.19 271 HIS A C 1
ATOM 2085 O O . HIS A 1 271 ? -26.857 -11.326 27.947 1.00 92.19 271 HIS A O 1
ATOM 2091 N N . HIS A 1 272 ? -25.209 -12.470 26.940 1.00 92.25 272 HIS A N 1
ATOM 2092 C CA . HIS A 1 272 ? -25.897 -12.645 25.660 1.00 92.25 272 HIS A CA 1
ATOM 2093 C C . HIS A 1 272 ? -25.843 -14.076 25.105 1.00 92.25 272 HIS A C 1
ATOM 2095 O O . HIS A 1 272 ? -26.530 -14.353 24.125 1.00 92.25 272 HIS A O 1
ATOM 2101 N N . GLY A 1 273 ? -25.093 -15.006 25.704 1.00 79.50 273 GLY A N 1
ATOM 2102 C CA . GLY A 1 273 ? -24.835 -16.339 25.141 1.00 79.50 273 GLY A CA 1
ATOM 2103 C C . GLY A 1 273 ? -26.078 -17.216 24.940 1.00 79.50 273 GLY A C 1
ATOM 2104 O O . GLY A 1 273 ? -26.113 -18.042 24.024 1.00 79.50 273 GLY A O 1
ATOM 2105 N N . SER A 1 274 ? -27.134 -17.009 25.733 1.00 78.88 274 SER A N 1
ATOM 2106 C CA . SER A 1 274 ? -28.423 -17.711 25.614 1.00 78.88 274 SER A CA 1
ATOM 2107 C C . SER A 1 274 ? -29.414 -17.072 24.630 1.00 78.88 274 SER A C 1
ATOM 2109 O O . SER A 1 274 ? -30.502 -17.616 24.443 1.00 78.88 274 SER A O 1
ATOM 2111 N N . LYS A 1 275 ? -29.062 -15.940 24.004 1.00 80.62 275 LYS A N 1
ATOM 2112 C CA . LYS A 1 275 ? -29.897 -15.272 22.993 1.00 80.62 275 LYS A CA 1
ATOM 2113 C C . LYS A 1 275 ? -29.887 -16.029 21.655 1.00 80.62 275 LYS A C 1
ATOM 2115 O O . LYS A 1 275 ? -29.375 -17.145 21.545 1.00 80.62 275 LYS A O 1
ATOM 2120 N N . ASP A 1 276 ? -30.499 -15.418 20.646 1.00 87.56 276 ASP A N 1
ATOM 2121 C CA . ASP A 1 276 ? -30.573 -15.914 19.277 1.00 87.56 276 ASP A CA 1
ATOM 2122 C C . ASP A 1 276 ? -29.188 -16.135 18.633 1.00 87.56 276 ASP A C 1
ATOM 2124 O O . ASP A 1 276 ? -28.151 -15.642 19.093 1.00 87.56 276 ASP A O 1
ATOM 2128 N N . ALA A 1 277 ? -29.185 -16.918 17.552 1.00 87.19 277 ALA A N 1
ATOM 2129 C CA . ALA A 1 277 ? -27.971 -17.308 16.842 1.00 87.19 277 ALA A CA 1
ATOM 2130 C C . ALA A 1 277 ? -27.202 -16.106 16.268 1.00 87.19 277 ALA A C 1
ATOM 2132 O O . ALA A 1 277 ? -25.969 -16.133 16.270 1.00 87.19 277 ALA A O 1
ATOM 2133 N N . ASP A 1 278 ? -27.901 -15.051 15.842 1.00 88.12 278 ASP A N 1
ATOM 2134 C CA . ASP A 1 278 ? -27.284 -13.868 15.242 1.00 88.12 278 ASP A CA 1
ATOM 2135 C C . ASP A 1 278 ? -26.525 -13.067 16.306 1.00 88.12 278 ASP A C 1
ATOM 2137 O O . ASP A 1 278 ? -25.345 -12.747 16.131 1.00 88.12 278 ASP A O 1
ATOM 2141 N N . THR A 1 279 ? -27.140 -12.845 17.471 1.00 88.25 279 THR A N 1
ATOM 2142 C CA . THR A 1 279 ? -26.477 -12.198 18.612 1.00 88.25 279 THR A CA 1
ATOM 2143 C C . THR A 1 279 ? -25.249 -12.988 19.076 1.00 88.25 279 THR A C 1
ATOM 2145 O O . THR A 1 279 ? -24.211 -12.406 19.403 1.00 88.25 279 THR A O 1
ATOM 2148 N N . ARG A 1 280 ? -25.315 -14.324 19.076 1.00 85.56 280 ARG A N 1
ATOM 2149 C CA . ARG A 1 280 ? -24.155 -15.163 19.414 1.00 85.56 280 ARG A CA 1
ATOM 2150 C C . ARG A 1 280 ? -23.035 -15.026 18.377 1.00 85.56 280 ARG A C 1
ATOM 2152 O O . ARG A 1 280 ? -21.871 -14.869 18.747 1.00 85.56 280 ARG A O 1
ATOM 2159 N N . ALA A 1 281 ? -23.375 -15.027 17.089 1.00 87.94 281 ALA A N 1
ATOM 2160 C CA . ALA A 1 281 ? -22.407 -14.870 16.006 1.00 87.94 281 ALA A CA 1
ATOM 2161 C C . ALA A 1 281 ? -21.670 -13.520 16.079 1.00 87.94 281 ALA A C 1
ATOM 2163 O O . ALA A 1 281 ? -20.456 -13.465 15.854 1.00 87.94 281 ALA A O 1
ATOM 2164 N N . LEU A 1 282 ? -22.355 -12.442 16.477 1.00 90.06 282 LEU A N 1
ATOM 2165 C CA . LEU A 1 282 ? -21.732 -11.130 16.679 1.00 90.06 282 LEU A CA 1
ATOM 2166 C C . LEU A 1 282 ? -20.630 -11.153 17.754 1.00 90.06 282 LEU A C 1
ATOM 2168 O O . LEU A 1 282 ? -19.590 -10.518 17.556 1.00 90.06 282 LEU A O 1
ATOM 2172 N N . GLY A 1 283 ? -20.809 -11.908 18.840 1.00 84.94 283 GLY A N 1
ATOM 2173 C CA . GLY A 1 283 ? -19.827 -12.024 19.929 1.00 84.94 283 GLY A CA 1
ATOM 2174 C C . GLY A 1 283 ? -18.550 -12.778 19.564 1.00 84.94 283 GLY A C 1
ATOM 2175 O O . GLY A 1 283 ? -17.477 -12.458 20.066 1.00 84.94 283 GLY A O 1
ATOM 2176 N N . SER A 1 284 ? -18.644 -13.743 18.646 1.00 83.88 284 SER A N 1
ATOM 2177 C CA . SER A 1 284 ? -17.500 -14.570 18.220 1.00 83.88 284 SER A CA 1
ATOM 2178 C C . SER A 1 284 ? -16.524 -13.887 17.251 1.00 83.88 284 SER A C 1
ATOM 2180 O O . SER A 1 284 ? -15.468 -14.435 16.931 1.00 83.88 284 SER A O 1
ATOM 2182 N N . ARG A 1 285 ? -16.864 -12.696 16.745 1.00 88.12 285 ARG A N 1
ATOM 2183 C CA . ARG A 1 285 ? -16.036 -11.941 15.790 1.00 88.12 285 ARG A CA 1
ATOM 2184 C C . ARG A 1 285 ? -15.092 -10.988 16.529 1.00 88.12 285 ARG A C 1
ATOM 2186 O O . ARG A 1 285 ? -15.394 -10.491 17.609 1.00 88.12 285 ARG A O 1
ATOM 2193 N N . TYR A 1 286 ? -13.974 -10.657 15.885 1.00 86.06 286 TYR A N 1
ATOM 2194 C CA . TYR A 1 286 ? -12.961 -9.742 16.417 1.00 86.06 286 TYR A CA 1
ATOM 2195 C C . TYR A 1 286 ? -12.851 -8.490 15.545 1.00 86.06 286 TYR A C 1
ATOM 2197 O O . TYR A 1 286 ? -12.851 -8.622 14.316 1.00 86.06 286 TYR A O 1
ATOM 2205 N N . PRO A 1 287 ? -12.670 -7.295 16.136 1.00 88.19 287 PRO A N 1
ATOM 2206 C CA . PRO A 1 287 ? -12.424 -6.098 15.349 1.00 88.19 287 PRO A CA 1
ATOM 2207 C C . PRO A 1 287 ? -11.041 -6.178 14.694 1.00 88.19 287 PRO A C 1
ATOM 2209 O O . PRO A 1 287 ? -10.064 -6.636 15.307 1.00 88.19 287 PRO A O 1
ATOM 2212 N N . LEU A 1 288 ? -10.930 -5.705 13.450 1.00 86.75 288 LEU A N 1
ATOM 2213 C CA . LEU A 1 288 ? -9.629 -5.504 12.810 1.00 86.75 288 LEU A CA 1
ATOM 2214 C C . LEU A 1 288 ? -8.836 -4.434 13.567 1.00 86.75 288 LEU A C 1
ATOM 2216 O O . LEU A 1 288 ? -9.404 -3.529 14.168 1.00 86.75 288 LEU A O 1
ATOM 2220 N N . SER A 1 289 ? -7.508 -4.547 13.573 1.00 84.88 289 SER A N 1
ATOM 2221 C CA . SER A 1 289 ? -6.667 -3.574 14.273 1.00 84.88 289 SER A CA 1
ATOM 2222 C C . SER A 1 289 ? -6.751 -2.201 13.611 1.00 84.88 289 SER A C 1
ATOM 2224 O O . SER A 1 289 ? -6.524 -2.093 12.404 1.00 84.88 289 SER A O 1
ATOM 2226 N N . VAL A 1 290 ? -6.950 -1.164 14.419 1.00 88.38 290 VAL A N 1
ATOM 2227 C CA . VAL A 1 290 ? -6.835 0.232 13.994 1.00 88.38 290 VAL A CA 1
ATOM 2228 C C . VAL A 1 290 ? -5.411 0.705 14.284 1.00 88.38 290 VAL A C 1
ATOM 2230 O O . VAL A 1 290 ? -4.990 0.768 15.441 1.00 88.38 290 VAL A O 1
ATOM 2233 N N . SER A 1 291 ? -4.635 0.986 13.235 1.00 83.19 291 SER A N 1
ATOM 2234 C CA . SER A 1 291 ? -3.201 1.291 13.347 1.00 83.19 291 SER A CA 1
ATOM 2235 C C . SER A 1 291 ? -2.818 2.576 12.622 1.00 83.19 291 SER A C 1
ATOM 2237 O O . SER A 1 291 ? -3.207 2.785 11.471 1.00 83.19 291 SER A O 1
ATOM 2239 N N . SER A 1 292 ? -1.999 3.408 13.275 1.00 78.50 292 SER A N 1
ATOM 2240 C CA . SER A 1 292 ? -1.465 4.639 12.677 1.00 78.50 292 SER A CA 1
ATOM 2241 C C . SER A 1 292 ? -0.763 4.354 11.343 1.00 78.50 292 SER A C 1
ATOM 2243 O O . SER A 1 292 ? -0.075 3.344 11.197 1.00 78.50 292 SER A O 1
ATOM 2245 N N . GLY A 1 293 ? -0.971 5.229 10.356 1.00 77.38 293 GLY A N 1
ATOM 2246 C CA . GLY A 1 293 ? -0.470 5.047 8.988 1.00 77.38 293 GLY A CA 1
ATOM 2247 C C . GLY A 1 293 ? -1.344 4.152 8.099 1.00 77.38 293 GLY A C 1
ATOM 2248 O O . GLY A 1 293 ? -1.133 4.129 6.891 1.00 77.38 293 GLY A O 1
ATOM 2249 N N . ARG A 1 294 ? -2.358 3.473 8.657 1.00 82.38 294 ARG A N 1
ATOM 2250 C CA . ARG A 1 294 ? -3.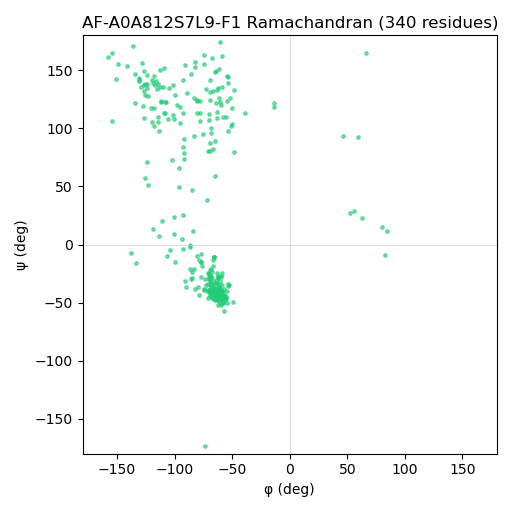354 2.673 7.918 1.00 82.38 294 ARG A CA 1
ATOM 2251 C C . ARG A 1 294 ? -4.769 3.124 8.268 1.00 82.38 294 ARG A C 1
ATOM 2253 O O . ARG A 1 294 ? -5.597 2.353 8.750 1.00 82.38 294 ARG A O 1
ATOM 2260 N N . TRP A 1 295 ? -5.034 4.404 8.042 1.00 87.00 295 TRP A N 1
ATOM 2261 C CA . TRP A 1 295 ? -6.236 5.104 8.508 1.00 87.00 295 TRP A CA 1
ATOM 2262 C C . TRP A 1 295 ? -7.547 4.514 7.983 1.00 87.00 295 TRP A C 1
ATOM 2264 O O . TRP A 1 295 ? -8.551 4.556 8.675 1.00 87.00 295 TRP A O 1
ATOM 2274 N N . GLY A 1 296 ? -7.519 3.871 6.813 1.00 85.75 296 GLY A N 1
ATOM 2275 C CA . GLY A 1 296 ? -8.682 3.190 6.228 1.00 85.75 296 GLY A CA 1
ATOM 2276 C C . GLY A 1 296 ? -9.169 1.970 7.019 1.00 85.75 296 GLY A C 1
ATOM 2277 O O . GLY A 1 296 ? -10.253 1.472 6.762 1.00 85.75 296 GLY A O 1
ATOM 2278 N N . SER A 1 297 ? -8.402 1.496 8.006 1.00 86.81 297 SER A N 1
ATOM 2279 C CA . SER A 1 297 ? -8.876 0.464 8.940 1.00 86.81 297 SER A CA 1
ATOM 2280 C C . SER A 1 297 ? -10.006 0.945 9.862 1.00 86.81 297 SER A C 1
ATOM 2282 O O . SER A 1 297 ? -10.654 0.106 10.483 1.00 86.81 297 SER A O 1
ATOM 2284 N N . VAL A 1 298 ? -10.256 2.262 9.926 1.00 92.25 298 VAL A N 1
ATOM 2285 C CA . VAL A 1 298 ? -11.332 2.870 10.723 1.00 92.25 298 VAL A CA 1
ATOM 2286 C C . VAL A 1 298 ? -12.709 2.312 10.352 1.00 92.25 298 VAL A C 1
ATOM 2288 O O . VAL A 1 298 ? -13.440 1.913 11.247 1.00 92.25 298 VAL A O 1
ATOM 2291 N N . GLU A 1 299 ? -13.008 2.161 9.059 1.00 91.38 299 GLU A N 1
ATOM 2292 C CA . GLU A 1 299 ? -14.325 1.734 8.561 1.00 91.38 299 GLU A CA 1
ATOM 2293 C C . GLU A 1 299 ? -14.708 0.345 9.089 1.00 91.38 299 GLU A C 1
ATOM 2295 O O . GLU A 1 299 ? -15.787 0.148 9.634 1.00 91.38 299 GLU A O 1
ATOM 2300 N N . ASN A 1 300 ? -13.773 -0.608 9.037 1.00 90.31 300 ASN A N 1
ATOM 2301 C CA . ASN A 1 300 ? -14.005 -1.959 9.557 1.00 90.31 300 ASN A CA 1
ATOM 2302 C C . ASN A 1 300 ? -14.236 -1.971 11.077 1.00 90.31 300 ASN A C 1
ATOM 2304 O O . ASN A 1 300 ? -14.942 -2.834 11.597 1.00 90.31 300 ASN A O 1
ATOM 2308 N N . ALA A 1 301 ? -13.593 -1.058 11.809 1.00 92.38 301 ALA A N 1
ATOM 2309 C CA . ALA A 1 301 ? -13.798 -0.927 13.246 1.00 92.38 301 ALA A CA 1
ATOM 2310 C C . ALA A 1 301 ? -15.140 -0.260 13.570 1.00 92.38 301 ALA A C 1
ATOM 2312 O O . ALA A 1 301 ? -15.813 -0.681 14.507 1.00 92.38 301 ALA A O 1
ATOM 2313 N N . GLU A 1 302 ? -15.542 0.742 12.791 1.00 93.38 302 GLU A N 1
ATOM 2314 C CA . GLU A 1 302 ? -16.847 1.393 12.903 1.00 93.38 302 GLU A CA 1
ATOM 2315 C C . GLU A 1 302 ? -17.976 0.412 12.622 1.00 93.38 302 GLU A C 1
ATOM 2317 O O . GLU A 1 302 ? -18.846 0.246 13.470 1.00 93.38 302 GLU A O 1
ATOM 2322 N N . GLU A 1 303 ? -17.926 -0.292 11.491 1.00 93.69 303 GLU A N 1
ATOM 2323 C CA . GLU A 1 303 ? -18.914 -1.306 11.121 1.00 93.69 303 GLU A CA 1
ATOM 2324 C C . GLU A 1 303 ? -19.034 -2.368 12.220 1.00 93.69 303 GLU A C 1
ATOM 2326 O O . GLU A 1 303 ? -20.134 -2.657 12.691 1.00 93.69 303 GLU A O 1
ATOM 2331 N N . PHE A 1 304 ? -17.899 -2.861 12.732 1.00 92.81 304 PHE A N 1
ATOM 2332 C CA . PHE A 1 304 ? -17.881 -3.799 13.853 1.00 92.81 304 PHE A CA 1
ATOM 2333 C C . PHE A 1 304 ? -18.610 -3.252 15.093 1.00 92.81 304 PHE A C 1
ATOM 2335 O O . PHE A 1 304 ? -19.378 -3.974 15.734 1.00 92.81 304 PHE A O 1
ATOM 2342 N N . LEU A 1 305 ? -18.383 -1.994 15.471 1.00 92.81 305 LEU A N 1
ATOM 2343 C CA . LEU A 1 305 ? -19.025 -1.414 16.653 1.00 92.81 305 LEU A CA 1
ATOM 2344 C C . LEU A 1 305 ? -20.506 -1.095 16.412 1.00 92.81 305 LEU A C 1
ATOM 2346 O O . LEU A 1 305 ? -21.326 -1.320 17.302 1.00 92.81 305 LEU A O 1
ATOM 2350 N N . ILE A 1 306 ? -20.855 -0.611 15.220 1.00 93.94 306 ILE A N 1
ATOM 2351 C CA . ILE A 1 306 ? -22.221 -0.246 14.828 1.00 93.94 306 ILE A CA 1
ATOM 2352 C C . ILE A 1 306 ? -23.119 -1.482 14.771 1.00 93.94 306 ILE A C 1
ATOM 2354 O O . ILE A 1 306 ? -24.202 -1.451 15.349 1.00 93.94 306 ILE A O 1
ATOM 2358 N N . GLU A 1 307 ? -22.659 -2.580 14.157 1.00 93.50 307 GLU A N 1
ATOM 2359 C CA . GLU A 1 307 ? -23.401 -3.851 14.075 1.00 93.50 307 GLU A CA 1
ATOM 2360 C C . GLU A 1 307 ? -23.857 -4.361 15.452 1.00 93.50 307 GLU A C 1
ATOM 2362 O O . GLU A 1 307 ? -24.916 -4.970 15.580 1.00 93.50 307 GLU A O 1
ATOM 2367 N N . ARG A 1 308 ? -23.039 -4.149 16.488 1.00 92.06 308 ARG A N 1
ATOM 2368 C CA . ARG A 1 308 ? -23.318 -4.619 17.855 1.00 92.06 308 ARG A CA 1
ATOM 2369 C C . ARG A 1 308 ? -24.077 -3.575 18.666 1.00 92.06 308 ARG A C 1
ATOM 2371 O O . ARG A 1 308 ? -24.874 -3.921 19.534 1.00 92.06 308 ARG A O 1
ATOM 2378 N N . GLY A 1 309 ? -23.831 -2.300 18.386 1.00 92.50 309 GLY A N 1
ATOM 2379 C CA . GLY A 1 309 ? -24.432 -1.182 19.089 1.00 92.50 309 GLY A CA 1
ATOM 2380 C C . GLY A 1 309 ? -24.000 -1.083 20.554 1.00 92.50 309 GLY A C 1
ATOM 2381 O O . GLY A 1 309 ? -23.477 -2.009 21.180 1.00 92.50 309 GLY A O 1
ATOM 2382 N N . ARG A 1 310 ? -24.259 0.084 21.140 1.00 92.81 310 ARG A N 1
ATOM 2383 C CA . ARG A 1 310 ? -23.957 0.353 22.550 1.00 92.81 310 ARG A CA 1
ATOM 2384 C C . ARG A 1 310 ? -24.624 -0.635 23.528 1.00 92.81 310 ARG A C 1
ATOM 2386 O O . ARG A 1 310 ? -23.912 -1.109 24.410 1.00 92.81 310 ARG A O 1
ATOM 2393 N N . PRO A 1 311 ? -25.919 -1.001 23.389 1.00 92.94 311 PRO A N 1
ATOM 2394 C CA . PRO A 1 311 ? -26.603 -1.831 24.386 1.00 92.94 311 PRO A CA 1
ATOM 2395 C C . PRO A 1 311 ? -26.011 -3.232 24.574 1.00 92.94 311 PRO A C 1
ATOM 2397 O O . PRO A 1 311 ? -26.135 -3.795 25.658 1.00 92.94 311 PRO A O 1
ATOM 2400 N N . LEU A 1 312 ? -25.390 -3.798 23.534 1.00 92.25 312 LEU A N 1
ATOM 2401 C CA . LEU A 1 312 ? -24.732 -5.103 23.625 1.00 92.25 312 LEU A CA 1
ATOM 2402 C C . LEU A 1 312 ? -23.261 -4.966 24.044 1.00 92.25 312 LEU A C 1
ATOM 2404 O O . LEU A 1 312 ? -22.744 -5.780 24.803 1.00 92.25 312 LEU A O 1
ATOM 2408 N N . LEU A 1 313 ? -22.569 -3.920 23.583 1.00 90.94 313 LEU A N 1
ATOM 2409 C CA . LEU A 1 313 ? -21.134 -3.771 23.834 1.00 90.94 313 LEU A CA 1
ATOM 2410 C C . LEU A 1 313 ? -20.787 -3.251 25.227 1.00 90.94 313 LEU A C 1
ATOM 2412 O O . LEU A 1 313 ? -19.846 -3.747 25.845 1.00 90.94 313 LEU A O 1
ATOM 2416 N N . GLU A 1 314 ? -21.512 -2.243 25.708 1.00 92.50 314 GLU A N 1
ATOM 2417 C CA . GLU A 1 314 ? -21.225 -1.561 26.972 1.00 92.50 314 GLU A CA 1
ATOM 2418 C C . GLU A 1 314 ? -21.127 -2.512 28.179 1.00 92.50 314 GLU A C 1
ATOM 2420 O O . GLU A 1 314 ? -20.098 -2.458 28.861 1.00 92.50 314 GLU A O 1
ATOM 2425 N N . PRO A 1 315 ? -22.091 -3.424 28.440 1.00 93.31 315 PRO A N 1
ATOM 2426 C CA . PRO A 1 315 ? -21.988 -4.329 29.586 1.00 93.31 315 PRO A CA 1
ATOM 2427 C C . PRO A 1 315 ? -20.766 -5.253 29.483 1.00 93.31 315 PRO A C 1
ATOM 2429 O O . PRO A 1 315 ? -20.036 -5.423 30.460 1.00 93.31 315 PRO A O 1
ATOM 2432 N N . CYS A 1 316 ? -20.475 -5.763 28.282 1.00 92.25 316 CYS A N 1
ATOM 2433 C CA . CYS A 1 316 ? -19.358 -6.676 28.047 1.00 92.25 316 CYS A CA 1
ATOM 2434 C C . CYS A 1 316 ? -17.999 -5.999 28.285 1.00 92.25 316 CYS A C 1
ATOM 2436 O O . CYS A 1 316 ? -17.117 -6.559 28.939 1.00 92.25 316 CYS A O 1
ATOM 2438 N N . ILE A 1 317 ? -17.829 -4.771 27.782 1.00 89.94 317 ILE A N 1
ATOM 2439 C CA . ILE A 1 317 ? -16.582 -4.009 27.927 1.00 89.94 317 ILE A CA 1
ATOM 2440 C C . ILE A 1 317 ? -16.373 -3.590 29.384 1.00 89.94 317 ILE A C 1
ATOM 2442 O O . ILE A 1 317 ? -15.269 -3.745 29.907 1.00 89.94 317 ILE A O 1
ATOM 2446 N N . LEU A 1 318 ? -17.417 -3.103 30.063 1.00 91.75 318 LEU A N 1
ATOM 2447 C CA . LEU A 1 318 ? -17.324 -2.706 31.470 1.00 91.75 318 LEU A CA 1
ATOM 2448 C C . LEU A 1 318 ? -16.999 -3.900 32.378 1.00 91.75 318 LEU A C 1
ATOM 2450 O O . LEU A 1 318 ? -16.147 -3.775 33.261 1.00 91.75 318 LEU A O 1
ATOM 2454 N N . GLN A 1 319 ? -17.610 -5.067 32.145 1.00 92.31 319 GLN A N 1
ATOM 2455 C CA . GLN A 1 319 ? -17.301 -6.287 32.896 1.00 92.31 319 GLN A CA 1
ATOM 2456 C C . GLN A 1 319 ? -15.853 -6.743 32.662 1.00 92.31 319 GLN A C 1
ATOM 2458 O O . GLN A 1 319 ? -15.152 -7.078 33.624 1.00 92.31 319 GLN A O 1
ATOM 2463 N N . ALA A 1 320 ? -15.384 -6.728 31.410 1.00 88.94 320 ALA A N 1
ATOM 2464 C CA . ALA A 1 320 ? -14.015 -7.107 31.068 1.00 88.94 320 ALA A CA 1
ATOM 2465 C C . ALA A 1 320 ? -12.986 -6.166 31.719 1.00 88.94 320 ALA A C 1
ATOM 2467 O O . ALA A 1 320 ? -12.041 -6.633 32.357 1.00 88.94 320 ALA A O 1
ATOM 2468 N N . LEU A 1 321 ? -13.210 -4.849 31.642 1.00 87.75 321 LEU A N 1
ATOM 2469 C CA . LEU A 1 321 ? -12.351 -3.841 32.269 1.00 87.75 321 LEU A CA 1
ATOM 2470 C C . LEU A 1 321 ? -12.354 -3.945 33.797 1.00 87.75 321 LEU A C 1
ATOM 2472 O O . LEU A 1 321 ? -11.290 -3.926 34.411 1.00 87.75 321 LEU A O 1
ATOM 2476 N N . SER A 1 322 ? -13.525 -4.113 34.419 1.00 89.69 322 SER A N 1
ATOM 2477 C CA . SER A 1 322 ? -13.629 -4.279 35.875 1.00 89.69 322 SER A CA 1
ATOM 2478 C C . SER A 1 322 ? -12.882 -5.525 36.355 1.00 89.69 322 SER A C 1
ATOM 2480 O O . SER A 1 322 ? -12.181 -5.483 37.367 1.00 89.69 322 SER A O 1
ATOM 2482 N N . SER A 1 323 ? -12.991 -6.626 35.609 1.00 84.25 323 SER A N 1
ATOM 2483 C CA . SER A 1 323 ? -12.288 -7.876 35.913 1.00 84.25 323 SER A CA 1
ATOM 2484 C C . SER A 1 323 ? -10.771 -7.713 35.796 1.00 84.25 323 SER A C 1
ATOM 2486 O O . SER A 1 323 ? -10.043 -8.189 36.664 1.00 84.25 323 SER A O 1
ATOM 2488 N N . ALA A 1 324 ? -10.300 -6.999 34.769 1.00 78.44 324 ALA A N 1
ATOM 2489 C CA . ALA A 1 324 ? -8.881 -6.708 34.581 1.00 78.44 324 ALA A CA 1
ATOM 2490 C C . ALA A 1 324 ? -8.321 -5.821 35.706 1.00 78.44 324 ALA A C 1
ATOM 2492 O O . ALA A 1 324 ? -7.313 -6.173 36.310 1.00 78.44 324 ALA A O 1
ATOM 2493 N N . MET A 1 325 ? -9.019 -4.738 36.068 1.00 81.19 325 MET A N 1
ATOM 2494 C CA . MET A 1 325 ? -8.591 -3.851 37.159 1.00 81.19 325 MET A CA 1
ATOM 2495 C C . MET A 1 325 ? -8.483 -4.584 38.502 1.00 81.19 325 MET A C 1
ATOM 2497 O O . MET A 1 325 ? -7.549 -4.348 39.262 1.00 81.19 325 MET A O 1
ATOM 2501 N N . LYS A 1 326 ? -9.419 -5.495 38.803 1.00 80.81 326 LYS A N 1
ATOM 2502 C CA . LYS A 1 326 ? -9.358 -6.313 40.026 1.00 80.81 326 LYS A CA 1
ATOM 2503 C C . LYS A 1 326 ? -8.165 -7.271 40.023 1.00 80.81 326 LYS A C 1
ATOM 2505 O O . LYS A 1 326 ? -7.562 -7.473 41.073 1.00 80.81 326 LYS A O 1
ATOM 2510 N N . ALA A 1 327 ? -7.830 -7.847 38.868 1.00 74.94 327 ALA A N 1
ATOM 2511 C CA . ALA A 1 327 ? -6.684 -8.742 38.733 1.00 74.94 327 ALA A CA 1
ATOM 2512 C C . ALA A 1 327 ? -5.354 -7.998 38.939 1.00 74.94 327 ALA A C 1
ATOM 2514 O O . ALA A 1 327 ? -4.501 -8.490 39.672 1.00 74.94 327 ALA A O 1
ATOM 2515 N N . ASP A 1 328 ? -5.217 -6.793 38.379 1.00 73.06 328 ASP A N 1
ATOM 2516 C CA . ASP A 1 328 ? -4.007 -5.972 38.519 1.00 7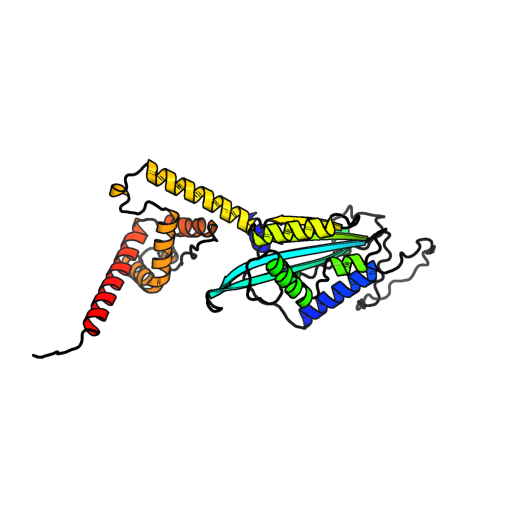3.06 328 ASP A CA 1
ATOM 2517 C C . ASP A 1 328 ? -3.787 -5.518 39.973 1.00 73.06 328 ASP A C 1
ATOM 2519 O O . ASP A 1 328 ? -2.675 -5.602 40.492 1.00 73.06 328 ASP A O 1
ATOM 2523 N N . VAL A 1 329 ? -4.853 -5.104 40.672 1.00 72.94 329 VAL A N 1
ATOM 2524 C CA . VAL A 1 329 ? -4.780 -4.762 42.107 1.00 72.94 329 VAL A CA 1
ATOM 2525 C C . VAL A 1 329 ? -4.411 -5.986 42.951 1.00 72.94 329 VAL A C 1
ATOM 2527 O O . VAL A 1 329 ? -3.608 -5.874 43.875 1.00 72.94 329 VAL A O 1
ATOM 2530 N N . GLY A 1 330 ? -4.963 -7.160 42.629 1.00 67.44 330 GLY A N 1
ATOM 2531 C CA . GLY A 1 330 ? -4.627 -8.411 43.312 1.00 67.44 330 GLY A CA 1
ATOM 2532 C C . GLY A 1 330 ? -3.173 -8.843 43.099 1.00 67.44 330 GLY A C 1
ATOM 2533 O O . GLY A 1 330 ? -2.535 -9.291 44.046 1.00 67.44 330 GLY A O 1
ATOM 2534 N N . ALA A 1 331 ? -2.634 -8.665 41.890 1.00 66.44 331 ALA A N 1
ATOM 2535 C CA . ALA A 1 331 ? -1.236 -8.961 41.577 1.00 66.44 331 ALA A CA 1
ATOM 2536 C C . ALA A 1 331 ? -0.272 -8.024 42.325 1.00 66.44 331 ALA A C 1
ATOM 2538 O O . ALA A 1 331 ? 0.676 -8.487 42.949 1.00 66.44 331 ALA A O 1
ATOM 2539 N N . LEU A 1 332 ? -0.569 -6.720 42.358 1.00 62.81 332 LEU A N 1
ATOM 2540 C CA . LEU A 1 332 ? 0.218 -5.740 43.117 1.00 62.81 332 LEU A CA 1
ATOM 2541 C C . LEU A 1 332 ? 0.179 -5.987 44.632 1.00 62.81 332 LEU A C 1
ATOM 2543 O O . LEU A 1 332 ? 1.159 -5.721 45.322 1.00 62.81 332 LEU A O 1
ATOM 2547 N N . ALA A 1 333 ? -0.938 -6.498 45.156 1.00 59.94 333 ALA A N 1
ATOM 2548 C CA . ALA A 1 333 ? -1.050 -6.884 46.560 1.00 59.94 333 ALA A CA 1
ATOM 2549 C C . ALA A 1 333 ? -0.293 -8.186 46.883 1.00 59.94 333 ALA A C 1
ATOM 2551 O O . ALA A 1 333 ? 0.181 -8.343 48.005 1.00 59.94 333 ALA A O 1
ATOM 2552 N N . ALA A 1 334 ? -0.166 -9.103 45.920 1.00 60.34 334 ALA A N 1
ATOM 2553 C CA . ALA A 1 334 ? 0.583 -10.351 46.076 1.00 60.34 334 ALA A CA 1
ATOM 2554 C C . ALA A 1 334 ? 2.110 -10.153 45.998 1.00 60.34 334 ALA A C 1
ATOM 2556 O O . ALA A 1 334 ? 2.845 -10.908 46.629 1.00 60.34 334 ALA A O 1
ATOM 2557 N N . ASP A 1 335 ? 2.573 -9.126 45.278 1.00 56.41 335 ASP A N 1
ATOM 2558 C CA . ASP A 1 335 ? 3.991 -8.745 45.180 1.00 56.41 335 ASP A CA 1
ATOM 2559 C C . ASP A 1 335 ? 4.457 -7.804 46.313 1.00 56.41 335 ASP A C 1
ATOM 2561 O O . ASP A 1 335 ? 5.627 -7.414 46.366 1.00 56.41 335 ASP A O 1
ATOM 2565 N N . ALA A 1 336 ? 3.570 -7.430 47.243 1.00 51.56 336 ALA A N 1
ATOM 2566 C CA . ALA A 1 336 ? 3.967 -6.704 48.442 1.00 51.56 336 ALA A CA 1
ATOM 2567 C C . ALA A 1 336 ? 4.790 -7.641 49.354 1.00 51.56 336 ALA A C 1
ATOM 2569 O O . ALA A 1 336 ? 4.304 -8.719 49.702 1.00 51.56 336 ALA A O 1
ATOM 2570 N N . PRO A 1 337 ? 6.026 -7.274 49.750 1.00 53.16 337 PRO A N 1
ATOM 2571 C CA . PRO A 1 337 ? 6.866 -8.139 50.569 1.00 53.16 337 PRO A CA 1
ATOM 2572 C C . PRO A 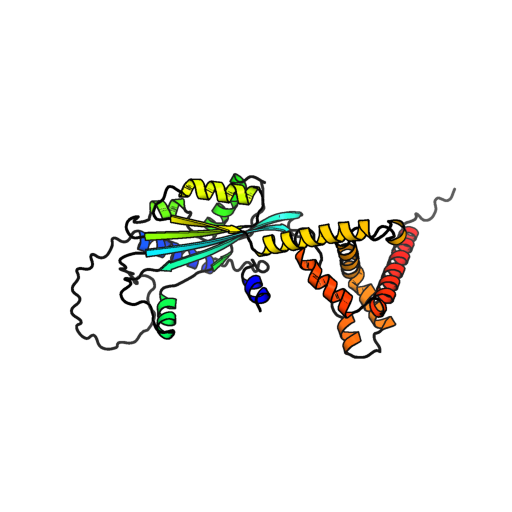1 337 ? 6.160 -8.450 51.891 1.00 53.16 337 PRO A C 1
ATOM 2574 O O . PRO A 1 337 ? 5.829 -7.544 52.658 1.00 53.16 337 PRO A O 1
ATOM 2577 N N . ALA A 1 338 ? 5.918 -9.737 52.138 1.00 58.69 338 ALA A N 1
ATOM 2578 C CA . ALA A 1 338 ? 5.405 -10.216 53.410 1.00 58.69 338 ALA A CA 1
ATOM 2579 C C . ALA A 1 338 ? 6.444 -9.923 54.505 1.00 58.69 338 ALA A C 1
ATOM 2581 O O . ALA A 1 338 ? 7.582 -10.373 54.411 1.00 58.69 338 ALA A O 1
ATOM 2582 N N . ASP A 1 339 ? 6.031 -9.162 55.517 1.00 52.72 339 ASP A N 1
ATOM 2583 C CA . ASP A 1 339 ? 6.770 -8.855 56.745 1.00 52.72 339 ASP A CA 1
ATOM 2584 C C . ASP A 1 339 ? 8.135 -8.157 56.595 1.00 52.72 339 ASP A C 1
ATOM 2586 O O . ASP A 1 339 ? 9.203 -8.765 56.609 1.00 52.72 339 ASP A O 1
ATOM 2590 N N . ALA A 1 340 ? 8.101 -6.824 56.653 1.00 47.78 340 ALA A N 1
ATOM 2591 C CA . ALA A 1 340 ? 9.079 -6.083 57.446 1.00 47.78 340 ALA A CA 1
ATOM 2592 C C . ALA A 1 340 ? 8.489 -5.886 58.853 1.00 47.78 340 ALA A C 1
ATOM 2594 O O . ALA A 1 340 ? 7.939 -4.831 59.170 1.00 47.78 340 ALA A O 1
ATOM 2595 N N . SER A 1 341 ? 8.547 -6.935 59.674 1.00 46.56 341 SER A N 1
ATOM 2596 C CA . SER A 1 341 ? 8.292 -6.834 61.110 1.00 46.56 341 SER A CA 1
ATOM 2597 C C . SER A 1 341 ? 9.362 -5.934 61.741 1.00 46.56 341 SER A C 1
ATOM 2599 O O . SER A 1 341 ? 10.544 -6.293 61.722 1.00 46.56 341 SER A O 1
ATOM 2601 N N . PHE A 1 342 ? 8.953 -4.774 62.255 1.00 44.59 342 PHE A N 1
ATOM 2602 C CA . PHE A 1 342 ? 9.743 -3.972 63.193 1.00 44.59 342 PHE A CA 1
ATOM 2603 C C . PHE A 1 342 ? 9.593 -4.498 64.618 1.00 44.59 342 PHE A C 1
ATOM 2605 O O . PHE A 1 342 ? 8.462 -4.911 64.969 1.00 44.59 342 PHE A O 1
#

Secondary structure (DSSP, 8-state):
-HHHHHHHTS--S------HHHHHHHHHHHHHHHHHHHSPP--TT-----------------GGG-----S-EEEEEEEEEEEEE-TTTTT-EEEEEEEEEEEEE---S---SSHHHHHHHTTT----EEEPPPEE----SHHHHHHHHHHHHHHTTPPPHHHHHHH--TTTEEEEEEEEE---HHHHHHHHHHHHHHTT-TTEEEEEEE-HHHHHHHHHHHHHHHHHHHHHHHS-HHHHTT---HHHHHHHHHHHHHHTHHHHHHHHHHHHTTS-HHHHHHHT--PPP--TT-TTHHHHHHHHHHHHHHHHHHHHHHHHHHHHHHHHHHHHHHSSPS----